Protein AF-A0AAD8EVG2-F1 (afdb_monomer)

pLDDT: mean 70.22, std 26.34, range [21.62, 98.88]

Secondary structure (DSSP, 8-state):
------------------SPPS-----TTSSGGG--------------------HHHHHHHHHHHHHHHHHHHHHHHTT-GGG-SS--PPPTT-EEEEEEEEEEEETTEEEEEEEEE-TT-SSSTT-EE-SEEEPPTT--SHHHHHHHHHHHHH---GGG-EEEEEPPPEEETTTEEEEEEEEE--TT------TTTEEEEEEEEGGGGT-TTTEEEEEEEETTEEEEEEEEEEEETTTEEEEEEHHHHHHHHHHHIIIII---HHHHHH-TTS-HHHHHHHTHHHHHHHH-GGGTSS--

Mean predicted aligned error: 14.05 Å

InterPro domains:
  IPR000086 NUDIX hydrolase domain [PF00293] (96-170)
  IPR000086 NUDIX hydrolase domain [PS51462] (94-230)
  IPR015797 NUDIX hydrolase-like domain superfamily [SSF55811] (79-250)
  IPR045121 Coenzyme A pyrophosphatase [PTHR12992] (74-262)
  IPR045121 Coenzyme A pyrophosphatase [cd03426] (95-249)

Foldseek 3Di:
DDDDDDDDDDDDDDDPDDDDDPPDPPPVPDPPVPPDDDDPDPPDDDPDDDPPDDPVVVVVVVVVVVVLVVLLLVLCVVQFQVPDVVRDDADPPAFEKEFEFEWEQDPNFIKTKWFQWDQPDPPDHRAIGGQIDTDDPPQPDSLSRHQVRQCVAWVAHSVQWAWRHWGDWFADPPGYIYIYTYTYGYNPDDTDGDNNTGPDMFMGTLCQLVDPVQWDWDWDDDPNDIAIKIWGWDQGPPPGIHIHIDPRSLVSNVSSCSSPVVDPPVCVVVDPPDDPVVCVPPPCSVDCVGPVPVPVPPDD

Organism: Biomphalaria pfeifferi (NCBI:txid112525)

Solvent-accessible surface area (backbone atoms only — not comparable to full-atom values): 18137 Å² total; per-residue (Å²): 136,89,86,88,82,88,88,81,89,80,84,82,77,83,81,90,79,87,73,85,74,92,75,70,84,79,73,84,76,69,69,79,82,71,73,79,73,81,79,85,74,82,87,72,84,78,89,74,74,88,78,82,76,55,73,70,59,53,53,55,50,51,52,51,52,51,48,52,52,51,51,49,42,58,63,41,50,84,51,28,45,83,78,41,85,78,58,89,73,83,57,90,90,43,47,55,28,9,25,30,49,37,36,28,67,54,94,96,39,52,27,36,52,33,31,29,26,11,77,83,37,95,70,69,48,64,36,47,32,53,36,43,42,67,60,53,94,85,42,88,42,60,63,47,24,10,36,53,32,24,29,62,39,29,55,45,56,60,92,60,45,49,76,61,30,35,40,79,64,48,55,44,86,92,48,34,40,36,35,42,28,36,25,42,39,61,68,82,67,75,78,46,58,29,71,77,55,17,68,44,74,50,77,43,53,35,64,51,57,72,35,73,90,29,47,46,78,48,77,47,74,55,99,87,40,80,41,80,40,51,36,32,55,42,81,44,95,85,80,40,79,42,65,30,36,54,74,45,33,50,54,49,30,53,51,30,38,43,68,75,68,63,53,62,65,62,56,68,74,69,44,90,82,66,60,72,74,63,37,56,78,80,55,29,72,73,46,54,71,51,59,59,68,76,81,79,71,78,84,124

Sequence (300 aa):
MRGDGDGSRCSFRVEDSLLPSPNLPLDDGGWEQAGFKPKTIDISERQSSPQTTRPGSQIIKAMAEAKIMAEITNKLSSFDIRNCSPYPETKYGFKRAAVLLPLMLKNDELYLLLTKRSKNMRNHPSTVSFPGGMREENDLSDVDTALREAQEEIGLKPNTVQIVAVLTRGITLPNTIVYPVVGIIPNDFVPIPNPVEVDYTIVVPLKTFLDPKCVRYSEFKFRGISIVNRSVFHQDEVHGVEIVWGFTANYCTFLAKIILENEDFLAIFNDSTYPLQNMASDLVEYFDFITSTSAVNSKL

Structure (mmCIF, N/CA/C/O backbone):
data_AF-A0AAD8EVG2-F1
#
_entry.id   AF-A0AAD8EVG2-F1
#
loop_
_atom_site.group_PDB
_atom_site.id
_atom_site.type_symbol
_atom_site.label_atom_id
_atom_site.label_alt_id
_atom_site.label_comp_id
_atom_site.label_asym_id
_atom_site.label_entity_id
_atom_site.label_seq_id
_atom_site.pdbx_PDB_ins_code
_atom_site.Cartn_x
_atom_site.Cartn_y
_atom_site.Cartn_z
_atom_site.occupancy
_atom_site.B_iso_or_equiv
_atom_site.auth_seq_id
_atom_site.auth_comp_id
_atom_site.auth_asym_id
_atom_site.auth_atom_id
_atom_site.pdbx_PDB_model_num
ATOM 1 N N . MET A 1 1 ? 54.717 -24.976 -46.209 1.00 39.88 1 MET A N 1
ATOM 2 C CA . MET A 1 1 ? 54.783 -25.112 -44.740 1.00 39.88 1 MET A CA 1
ATOM 3 C C . MET A 1 1 ? 53.368 -25.375 -44.253 1.00 39.88 1 MET A C 1
ATOM 5 O O . MET A 1 1 ? 52.479 -24.636 -44.647 1.00 39.88 1 MET A O 1
ATOM 9 N N . ARG A 1 2 ? 53.155 -26.491 -43.547 1.00 29.44 2 ARG A N 1
ATOM 10 C CA . ARG A 1 2 ? 51.870 -26.889 -42.944 1.00 29.44 2 ARG A CA 1
ATOM 11 C C . ARG A 1 2 ? 51.685 -26.195 -41.590 1.00 29.44 2 ARG A C 1
ATOM 13 O O . ARG A 1 2 ? 52.686 -25.927 -40.930 1.00 29.44 2 ARG A O 1
ATOM 20 N N . GLY A 1 3 ? 50.432 -26.005 -41.183 1.00 28.62 3 GLY A N 1
ATOM 21 C CA . GLY A 1 3 ? 50.028 -25.616 -39.830 1.00 28.62 3 GLY A CA 1
ATOM 22 C C . GLY A 1 3 ? 48.521 -25.360 -39.754 1.00 28.62 3 GLY A C 1
ATOM 23 O O . GLY A 1 3 ? 48.087 -24.251 -40.040 1.00 28.62 3 GLY A O 1
ATOM 24 N N . ASP A 1 4 ? 47.771 -26.414 -39.426 1.00 32.59 4 ASP A N 1
ATOM 25 C CA . ASP A 1 4 ? 46.314 -26.492 -39.231 1.00 32.59 4 ASP A CA 1
ATOM 26 C C . ASP A 1 4 ? 45.836 -25.956 -37.860 1.00 32.59 4 ASP A C 1
ATOM 28 O O . ASP A 1 4 ? 46.630 -25.847 -36.924 1.00 32.59 4 ASP A O 1
ATOM 32 N N . GLY A 1 5 ? 44.517 -25.728 -37.738 1.00 28.45 5 GLY A N 1
ATOM 33 C CA . GLY A 1 5 ? 43.748 -25.599 -36.481 1.00 28.45 5 GLY A CA 1
ATOM 34 C C . GLY A 1 5 ? 42.588 -24.594 -36.608 1.00 28.45 5 GLY A C 1
ATOM 35 O O . GLY A 1 5 ? 42.820 -23.396 -36.503 1.00 28.45 5 GLY A O 1
ATOM 36 N N . ASP A 1 6 ? 41.408 -24.991 -37.109 1.00 29.12 6 ASP A N 1
ATOM 37 C CA . ASP A 1 6 ? 40.219 -25.431 -36.329 1.00 29.12 6 ASP A CA 1
ATOM 38 C C . ASP A 1 6 ? 39.697 -24.322 -35.382 1.00 29.12 6 ASP A C 1
ATOM 40 O O . ASP A 1 6 ? 40.425 -23.854 -34.519 1.00 29.12 6 ASP A O 1
ATOM 44 N N . GLY A 1 7 ? 38.498 -23.741 -35.468 1.00 27.72 7 GLY A N 1
ATOM 45 C CA . GLY A 1 7 ? 37.226 -24.185 -36.021 1.00 27.72 7 GLY A CA 1
ATOM 46 C C . GLY A 1 7 ? 36.181 -24.151 -34.902 1.00 27.72 7 GLY A C 1
ATOM 47 O O . GLY A 1 7 ? 36.065 -25.110 -34.164 1.00 27.72 7 GLY A O 1
ATOM 48 N N . SER A 1 8 ? 35.425 -23.050 -34.759 1.00 28.31 8 SER A N 1
ATOM 49 C CA . SER A 1 8 ? 34.066 -23.047 -34.169 1.00 28.31 8 SER A CA 1
ATOM 50 C C . SER A 1 8 ? 33.506 -21.625 -34.032 1.00 28.31 8 SER A C 1
ATOM 52 O O . SER A 1 8 ? 33.892 -20.860 -33.148 1.00 28.31 8 SER A O 1
ATOM 54 N N . ARG A 1 9 ? 32.539 -21.286 -34.895 1.00 28.34 9 ARG A N 1
ATOM 55 C CA . ARG A 1 9 ? 31.533 -20.244 -34.638 1.00 28.34 9 ARG A CA 1
ATOM 56 C C . ARG A 1 9 ? 30.588 -20.769 -33.560 1.00 28.34 9 ARG A C 1
ATOM 58 O O . ARG A 1 9 ? 29.979 -21.811 -33.772 1.00 28.34 9 ARG A O 1
ATOM 65 N N . CYS A 1 10 ? 30.420 -20.033 -32.464 1.00 22.94 10 CYS A N 1
ATOM 66 C CA . CYS A 1 10 ? 29.382 -20.314 -31.478 1.00 22.94 10 CYS A CA 1
ATOM 67 C C . CYS A 1 10 ? 28.378 -19.155 -31.461 1.00 22.94 10 CYS A C 1
ATOM 69 O O . CYS A 1 10 ? 28.683 -18.045 -31.029 1.00 22.94 10 CYS A O 1
ATOM 71 N N . SER A 1 11 ? 27.192 -19.414 -32.006 1.00 25.05 11 SER A N 1
ATOM 72 C CA . SER A 1 11 ? 26.004 -18.572 -31.907 1.00 25.05 11 SER A CA 1
ATOM 73 C C . SER A 1 11 ? 25.423 -18.682 -30.496 1.00 25.05 11 SER A C 1
ATOM 75 O O . SER A 1 11 ? 24.939 -19.752 -30.128 1.00 25.05 11 SER A O 1
ATOM 77 N N . PHE A 1 12 ? 25.437 -17.601 -29.717 1.00 22.20 12 PHE A N 1
ATOM 78 C CA . PHE A 1 12 ? 24.729 -17.567 -28.438 1.00 22.20 12 PHE A CA 1
ATOM 79 C C . PHE A 1 12 ? 23.272 -17.155 -28.651 1.00 22.20 12 PHE A C 1
ATOM 81 O O . PHE A 1 12 ? 22.958 -16.021 -29.006 1.00 22.20 12 PHE A O 1
ATOM 88 N N . ARG A 1 13 ? 22.395 -18.136 -28.447 1.00 21.62 13 ARG A N 1
ATOM 89 C CA . ARG A 1 13 ? 20.956 -17.995 -28.239 1.00 21.62 13 ARG A CA 1
ATOM 90 C C . ARG A 1 13 ? 20.774 -17.426 -26.828 1.00 21.62 13 ARG A C 1
ATOM 92 O O . ARG A 1 13 ? 21.263 -18.027 -25.877 1.00 21.62 13 ARG A O 1
ATOM 99 N N . VAL A 1 14 ? 20.141 -16.263 -26.690 1.00 25.06 14 VAL A N 1
ATOM 100 C CA . VAL A 1 14 ? 19.745 -15.741 -25.374 1.00 25.06 14 VAL A CA 1
ATOM 101 C C . VAL A 1 14 ? 18.500 -16.519 -24.957 1.00 25.06 14 VAL A C 1
ATOM 103 O O . VAL A 1 14 ? 17.457 -16.401 -25.595 1.00 25.06 14 VAL A O 1
ATOM 106 N N . GLU A 1 15 ? 18.640 -17.386 -23.958 1.00 23.23 15 GLU A N 1
ATOM 107 C CA . GLU A 1 15 ? 17.505 -18.005 -23.277 1.00 23.23 15 GLU A CA 1
ATOM 108 C C . GLU A 1 15 ? 16.875 -16.969 -22.335 1.00 23.23 15 GLU A C 1
ATOM 110 O O . GLU A 1 15 ? 17.453 -16.583 -21.318 1.00 23.23 15 GLU A O 1
ATOM 115 N N . ASP A 1 16 ? 15.686 -16.496 -22.708 1.00 29.48 16 ASP A N 1
ATOM 116 C CA . ASP A 1 16 ? 14.764 -15.764 -21.841 1.00 29.48 16 ASP A CA 1
ATOM 117 C C . ASP A 1 16 ? 14.196 -16.717 -20.775 1.00 29.48 16 ASP A C 1
ATOM 119 O O . ASP A 1 16 ? 13.218 -17.408 -21.044 1.00 29.48 16 ASP A O 1
ATOM 123 N N . SER A 1 17 ? 14.780 -16.764 -19.571 1.00 30.08 17 SER A N 1
ATOM 124 C CA . SER A 1 17 ? 14.084 -17.188 -18.334 1.00 30.08 17 SER A CA 1
ATOM 125 C C . SER A 1 17 ? 15.003 -17.141 -17.104 1.00 30.08 17 SER A C 1
ATOM 127 O O . SER A 1 17 ? 15.615 -18.142 -16.741 1.00 30.08 17 SER A O 1
ATOM 129 N N . LEU A 1 18 ? 15.090 -15.996 -16.417 1.00 25.92 18 LEU A N 1
ATOM 130 C CA . LEU A 1 18 ? 15.690 -15.901 -15.070 1.00 25.92 18 LEU A CA 1
ATOM 131 C C . LEU A 1 18 ? 14.842 -15.027 -14.131 1.00 25.92 18 LEU A C 1
ATOM 133 O O . LEU A 1 18 ? 15.360 -14.213 -13.368 1.00 25.92 18 LEU A O 1
ATOM 137 N N . LEU A 1 19 ? 13.521 -15.201 -14.178 1.00 29.08 19 LEU A N 1
ATOM 138 C CA . LEU A 1 19 ? 12.678 -14.899 -13.023 1.00 29.08 19 LEU A CA 1
ATOM 139 C C . LEU A 1 19 ? 12.556 -16.192 -12.207 1.00 29.08 19 LEU A C 1
ATOM 141 O O . LEU A 1 19 ? 12.223 -17.224 -12.793 1.00 29.08 19 LEU A O 1
ATOM 145 N N . PRO A 1 20 ? 12.839 -16.192 -10.894 1.00 29.23 20 PRO A N 1
ATOM 146 C CA . PRO A 1 20 ? 12.594 -17.372 -10.083 1.00 29.23 20 PRO A CA 1
ATOM 147 C C . PRO A 1 20 ? 11.087 -17.654 -10.055 1.00 29.23 20 PRO A C 1
ATOM 149 O O . PRO A 1 20 ? 10.295 -16.834 -9.590 1.00 29.23 20 PRO A O 1
ATOM 152 N N . SER A 1 21 ? 10.696 -18.819 -10.573 1.00 31.39 21 SER A N 1
ATOM 153 C CA . SER A 1 21 ? 9.360 -19.382 -10.377 1.00 31.39 21 SER A CA 1
ATOM 154 C C . SER A 1 21 ? 9.117 -19.619 -8.880 1.00 31.39 21 SER A C 1
ATOM 156 O O . SER A 1 21 ? 10.009 -20.139 -8.204 1.00 31.39 21 SER A O 1
ATOM 158 N N . PRO A 1 22 ? 7.924 -19.309 -8.345 1.00 36.34 22 PRO A N 1
ATOM 159 C CA . PRO A 1 22 ? 7.596 -19.505 -6.939 1.00 36.34 22 PRO A CA 1
ATOM 160 C C . PRO A 1 22 ? 7.191 -20.965 -6.698 1.00 36.34 22 PRO A C 1
ATOM 162 O O . PRO A 1 22 ? 6.065 -21.252 -6.324 1.00 36.34 22 PRO A O 1
ATOM 165 N N . ASN A 1 23 ? 8.106 -21.900 -6.938 1.00 30.86 23 ASN A N 1
ATOM 166 C CA . ASN A 1 23 ? 7.965 -23.279 -6.477 1.00 30.86 23 ASN A CA 1
ATOM 167 C C . ASN A 1 23 ? 9.017 -23.522 -5.395 1.00 30.86 23 ASN A C 1
ATOM 169 O O . ASN A 1 23 ? 9.981 -24.258 -5.594 1.00 30.86 23 ASN A O 1
ATOM 173 N N . LEU A 1 24 ? 8.842 -22.862 -4.250 1.00 35.16 24 LEU A N 1
ATOM 174 C CA . LEU A 1 24 ? 9.367 -23.401 -3.001 1.00 35.16 24 LEU A CA 1
ATOM 175 C C . LEU A 1 24 ? 8.413 -24.529 -2.577 1.00 35.16 24 LEU A C 1
ATOM 177 O O . LEU A 1 24 ? 7.199 -24.326 -2.660 1.00 35.16 24 LEU A O 1
ATOM 181 N N . PRO A 1 25 ? 8.915 -25.709 -2.172 1.00 25.64 25 PRO A N 1
ATOM 182 C CA . PRO A 1 25 ? 8.052 -26.775 -1.690 1.00 25.64 25 PRO A CA 1
ATOM 183 C C . PRO A 1 25 ? 7.242 -26.244 -0.507 1.00 25.64 25 PRO A C 1
ATOM 185 O O . PRO A 1 25 ? 7.812 -25.778 0.481 1.00 25.64 25 PRO A O 1
ATOM 188 N N . LEU A 1 26 ? 5.917 -26.286 -0.630 1.00 34.88 26 LEU A N 1
ATOM 189 C CA . LEU A 1 26 ? 5.031 -26.213 0.519 1.00 34.88 26 LEU A CA 1
ATOM 190 C C . LEU A 1 26 ? 5.313 -27.482 1.324 1.00 34.88 26 LEU A C 1
ATOM 192 O O . LEU A 1 26 ? 4.867 -28.556 0.935 1.00 34.88 26 LEU A O 1
ATOM 196 N N . ASP A 1 27 ? 6.123 -27.371 2.374 1.00 33.62 27 ASP A N 1
ATOM 197 C CA . ASP A 1 27 ? 6.171 -28.392 3.416 1.00 33.62 27 ASP A CA 1
ATOM 198 C C . ASP A 1 27 ? 4.798 -28.376 4.101 1.00 33.62 27 ASP A C 1
ATOM 200 O O . ASP A 1 27 ? 4.458 -27.492 4.893 1.00 33.62 27 ASP A O 1
ATOM 204 N N . ASP A 1 28 ? 3.958 -29.307 3.671 1.00 34.28 28 ASP A N 1
ATOM 205 C CA . ASP A 1 28 ? 2.580 -29.527 4.081 1.00 34.28 28 ASP A CA 1
ATOM 206 C C . ASP A 1 28 ? 2.471 -30.141 5.490 1.00 34.28 28 ASP A C 1
ATOM 208 O O . ASP A 1 28 ? 1.367 -30.285 6.015 1.00 34.28 28 ASP A O 1
ATOM 212 N N . GLY A 1 29 ? 3.596 -30.422 6.161 1.00 29.09 29 GLY A N 1
ATOM 213 C CA . GLY A 1 29 ? 3.629 -31.085 7.468 1.00 29.09 29 GLY A CA 1
ATOM 214 C C . GLY A 1 29 ? 3.676 -30.181 8.709 1.00 29.09 29 GLY A C 1
ATOM 215 O O . GLY A 1 29 ? 3.575 -30.683 9.828 1.00 29.09 29 GLY A O 1
ATOM 216 N N . GLY A 1 30 ? 3.834 -28.860 8.570 1.00 28.38 30 GLY A N 1
ATOM 217 C CA . GLY A 1 30 ? 4.144 -27.978 9.713 1.00 28.38 30 GLY A CA 1
ATOM 218 C C . GLY A 1 30 ? 2.962 -27.512 10.580 1.00 28.38 30 GLY A C 1
ATOM 219 O O . GLY A 1 30 ? 3.173 -26.988 11.675 1.00 28.38 30 GLY A O 1
ATOM 220 N N . TRP A 1 31 ? 1.717 -27.660 10.118 1.00 35.28 31 TRP A N 1
ATOM 221 C CA . TRP A 1 31 ? 0.567 -26.945 10.702 1.00 35.28 31 TRP A CA 1
ATOM 222 C C . TRP A 1 31 ? -0.133 -27.677 11.858 1.00 35.28 31 TRP A C 1
ATOM 224 O O . TRP A 1 31 ? -0.727 -27.027 12.720 1.00 35.28 31 TRP A O 1
ATOM 234 N N . GLU A 1 32 ? -0.035 -29.008 11.945 1.00 30.80 32 GLU A N 1
ATOM 235 C CA . GLU A 1 32 ? -0.725 -29.784 12.993 1.00 30.80 32 GLU A CA 1
ATOM 236 C C . GLU A 1 32 ? -0.084 -29.643 14.385 1.00 30.80 32 GLU A C 1
ATOM 238 O O . GLU A 1 32 ? -0.748 -29.840 15.404 1.00 30.80 32 GLU A O 1
ATOM 243 N N . GLN A 1 33 ? 1.184 -29.231 14.465 1.00 30.58 33 GLN A N 1
ATOM 244 C CA . GLN A 1 33 ? 1.912 -29.144 15.738 1.00 30.58 33 GLN A CA 1
ATOM 245 C C . GLN A 1 33 ? 1.657 -27.837 16.516 1.00 30.58 33 GLN A C 1
ATOM 247 O O . GLN A 1 33 ? 2.078 -27.718 17.665 1.00 30.58 33 GLN A O 1
ATOM 252 N N . ALA A 1 34 ? 0.915 -26.877 15.948 1.00 35.28 34 ALA A N 1
ATOM 253 C CA . ALA A 1 34 ? 0.628 -25.581 16.578 1.00 35.28 34 ALA A CA 1
ATOM 254 C C . ALA A 1 34 ? -0.658 -25.543 17.438 1.00 35.28 34 ALA A C 1
ATOM 256 O O . ALA A 1 34 ? -1.039 -24.481 17.929 1.00 35.28 34 ALA A O 1
ATOM 257 N N . GLY A 1 35 ? -1.344 -26.676 17.648 1.00 26.58 35 GLY A N 1
ATOM 258 C CA . GLY A 1 35 ? -2.434 -26.780 18.632 1.00 26.58 35 GLY A CA 1
ATOM 259 C C . GLY A 1 35 ? -3.685 -25.935 18.342 1.00 26.58 35 GLY A C 1
ATOM 260 O O . GLY A 1 35 ? -4.476 -25.676 19.251 1.00 26.58 35 GLY A O 1
ATOM 261 N N . PHE A 1 36 ? -3.900 -25.514 17.094 1.00 31.58 36 PHE A N 1
ATOM 262 C CA . PHE A 1 36 ? -5.087 -24.757 16.702 1.00 31.58 36 PHE A CA 1
ATOM 263 C C . PHE A 1 36 ? -6.279 -25.711 16.528 1.00 31.58 36 PHE A C 1
ATOM 265 O O . PHE A 1 36 ? -6.480 -26.295 15.467 1.00 31.58 36 PHE A O 1
ATOM 272 N N . LYS A 1 37 ? -7.074 -25.920 17.586 1.00 26.88 37 LYS A N 1
ATOM 273 C CA . LYS A 1 37 ? -8.362 -26.619 17.454 1.00 26.88 37 LYS A CA 1
ATOM 274 C C . LYS A 1 37 ? -9.413 -25.642 16.913 1.00 26.88 37 LYS A C 1
ATOM 276 O O . LYS A 1 37 ? -9.684 -24.646 17.589 1.00 26.88 37 LYS A O 1
ATOM 281 N N . PRO A 1 38 ? -10.036 -25.906 15.751 1.00 29.23 38 PRO A N 1
ATOM 282 C CA . PRO A 1 38 ? -11.141 -25.089 15.273 1.00 29.23 38 PRO A CA 1
ATOM 283 C C . PRO A 1 38 ? -12.298 -25.168 16.275 1.00 29.23 38 PRO A C 1
ATOM 285 O O . PRO A 1 38 ? -12.742 -26.255 16.650 1.00 29.23 38 PRO A O 1
ATOM 288 N N . LYS A 1 39 ? -12.791 -24.014 16.735 1.00 28.11 39 LYS A N 1
ATOM 289 C CA . LYS A 1 39 ? -14.112 -23.956 17.364 1.00 28.11 39 LYS A CA 1
ATOM 290 C C . LYS A 1 39 ? -15.138 -24.085 16.248 1.00 28.11 39 LYS A C 1
ATOM 292 O O . LYS A 1 39 ? -15.268 -23.179 15.432 1.00 28.11 39 LYS A O 1
ATOM 297 N N . THR A 1 40 ? -15.871 -25.191 16.233 1.00 27.25 40 THR A N 1
ATOM 298 C CA . THR A 1 40 ? -17.112 -25.306 15.468 1.00 27.25 40 THR A CA 1
ATOM 299 C C . THR A 1 40 ? -18.082 -24.268 16.025 1.00 27.25 40 THR A C 1
ATOM 301 O O . THR A 1 40 ? -18.570 -24.409 17.146 1.00 27.25 40 THR A O 1
ATOM 304 N N . ILE A 1 41 ? -18.286 -23.175 15.293 1.00 31.06 41 ILE A N 1
ATOM 305 C CA . ILE A 1 41 ? -19.341 -22.211 15.594 1.00 31.06 41 ILE A CA 1
ATOM 306 C C . ILE A 1 41 ? -20.585 -22.732 14.885 1.00 31.06 41 ILE A C 1
ATOM 308 O O . ILE A 1 41 ? -20.613 -22.827 13.661 1.00 31.06 41 ILE A O 1
ATOM 312 N N . ASP A 1 42 ? -21.574 -23.129 15.676 1.00 26.38 42 ASP A N 1
ATOM 313 C CA . ASP A 1 42 ? -22.890 -23.536 15.203 1.00 26.38 42 ASP A CA 1
ATOM 314 C C . ASP A 1 42 ? -23.614 -22.303 14.639 1.00 26.38 42 ASP A C 1
ATOM 316 O O . ASP A 1 42 ? -23.967 -21.379 15.378 1.00 26.38 42 ASP A O 1
ATOM 320 N N . ILE A 1 43 ? -23.758 -22.243 13.313 1.00 32.66 43 ILE A N 1
ATOM 321 C CA . ILE A 1 43 ? -24.444 -21.153 12.610 1.00 32.66 43 ILE A CA 1
ATOM 322 C C . ILE A 1 43 ? -25.921 -21.537 12.470 1.00 32.66 43 ILE A C 1
ATOM 324 O O . ILE A 1 43 ? -26.424 -21.759 11.372 1.00 32.66 43 ILE A O 1
ATOM 328 N N . SER A 1 44 ? -26.634 -21.616 13.593 1.00 29.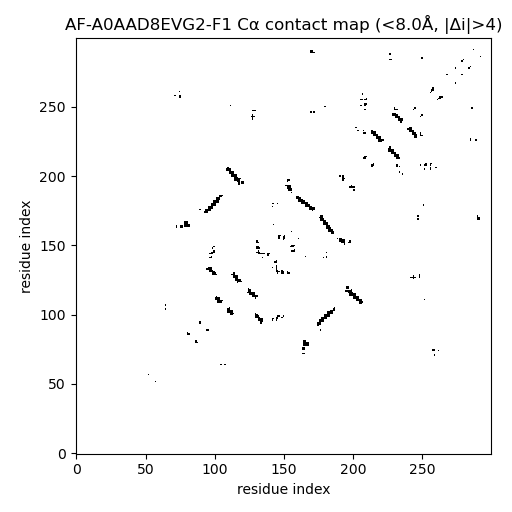94 44 SER A N 1
ATOM 329 C CA . SER A 1 44 ? -28.094 -21.541 13.588 1.00 29.94 44 SER A CA 1
ATOM 330 C C . SER A 1 44 ? -28.506 -20.084 13.824 1.00 29.94 44 SER A C 1
ATOM 332 O O . SER A 1 44 ? -28.344 -19.548 14.921 1.00 29.94 44 SER A O 1
ATOM 334 N N . GLU A 1 45 ? -28.964 -19.452 12.745 1.00 41.34 45 GLU A N 1
ATOM 335 C CA . GLU A 1 45 ? -29.648 -18.159 12.623 1.00 41.34 45 GLU A CA 1
ATOM 336 C C . GLU A 1 45 ? -29.891 -17.353 13.917 1.00 41.34 45 GLU A C 1
ATOM 338 O O . GLU A 1 45 ? -30.791 -17.627 14.711 1.00 41.34 45 GLU A O 1
ATOM 343 N N . ARG A 1 46 ? -29.187 -16.222 14.041 1.00 30.81 46 ARG A N 1
ATOM 344 C CA . ARG A 1 46 ? -29.745 -15.019 14.673 1.00 30.81 46 ARG A CA 1
ATOM 345 C C . ARG A 1 46 ? -29.846 -13.927 13.625 1.00 30.81 46 ARG A C 1
ATOM 347 O O . ARG A 1 46 ? -28.886 -13.208 13.370 1.00 30.81 46 ARG A O 1
ATOM 354 N N . GLN A 1 47 ? -31.033 -13.782 13.045 1.00 33.34 47 GLN A N 1
ATOM 355 C CA . GLN A 1 47 ? -31.422 -12.539 12.391 1.00 33.34 47 GLN A CA 1
ATOM 356 C C . GLN A 1 47 ? -31.437 -11.430 13.453 1.00 33.34 47 GLN A C 1
ATOM 358 O O . GLN A 1 47 ? -32.356 -11.342 14.266 1.00 33.34 47 GLN A O 1
ATOM 363 N N . SER A 1 48 ? -30.392 -10.605 13.495 1.00 34.50 48 SER A N 1
ATOM 364 C CA . SER A 1 48 ? -30.410 -9.353 14.248 1.00 34.50 48 SER A CA 1
ATOM 365 C C . SER A 1 48 ? -31.000 -8.257 13.367 1.00 34.50 48 SER A C 1
ATOM 367 O O . SER A 1 48 ? -30.428 -7.906 12.335 1.00 34.50 48 SER A O 1
ATOM 369 N N . SER A 1 49 ? -32.145 -7.724 13.783 1.00 29.00 49 SER A N 1
ATOM 370 C CA . SER A 1 49 ? -32.823 -6.575 13.180 1.00 29.00 49 SER A CA 1
ATOM 371 C C . SER A 1 49 ? -31.892 -5.352 13.061 1.00 29.00 49 SER A C 1
ATOM 373 O O . SER A 1 49 ? -30.987 -5.204 13.890 1.00 29.00 49 SER A O 1
ATOM 375 N N . PRO A 1 50 ? -32.117 -4.428 12.104 1.00 36.69 50 PRO A N 1
ATOM 376 C CA . PRO A 1 50 ? -31.273 -3.249 11.948 1.00 36.69 50 PRO A CA 1
ATOM 377 C C . PRO A 1 50 ? -31.400 -2.348 13.183 1.00 36.69 50 PRO A C 1
ATOM 379 O O . PRO A 1 50 ? -32.457 -1.772 13.443 1.00 36.69 50 PRO A O 1
ATOM 382 N N . GLN A 1 51 ? -30.323 -2.221 13.960 1.00 39.84 51 GLN A N 1
ATOM 383 C CA . GLN A 1 51 ? -30.252 -1.236 15.035 1.00 39.84 51 GLN A CA 1
ATOM 384 C C . GLN A 1 51 ? -30.087 0.157 14.422 1.00 39.84 51 GLN A C 1
ATOM 386 O O . GLN A 1 51 ? -29.005 0.542 13.983 1.00 39.84 51 GLN A O 1
ATOM 391 N N . THR A 1 52 ? -31.166 0.936 14.412 1.00 38.81 52 THR A N 1
ATOM 392 C CA . THR A 1 52 ? -31.122 2.374 14.134 1.00 38.81 52 THR A CA 1
ATOM 393 C C . THR A 1 52 ? -30.316 3.070 15.233 1.00 38.81 52 THR A C 1
ATOM 395 O O . THR A 1 52 ? -30.799 3.247 16.356 1.00 38.81 52 THR A O 1
ATOM 398 N N . THR A 1 53 ? -29.069 3.434 14.938 1.00 46.72 53 THR A N 1
ATOM 399 C CA . THR A 1 53 ? -28.215 4.206 15.848 1.00 46.72 53 THR A CA 1
ATOM 400 C C . THR A 1 53 ? -28.730 5.644 15.960 1.00 46.72 53 THR A C 1
ATOM 402 O O . THR A 1 53 ? -29.198 6.232 14.987 1.00 46.72 53 THR A O 1
ATOM 405 N N . ARG A 1 54 ? -28.706 6.217 17.172 1.00 51.19 54 ARG A N 1
ATOM 406 C CA . ARG A 1 54 ? -29.227 7.572 17.421 1.00 51.19 54 ARG A CA 1
ATOM 407 C C . ARG A 1 54 ? -28.328 8.616 16.726 1.00 51.19 54 ARG A C 1
ATOM 409 O O . ARG A 1 54 ? -27.109 8.452 16.747 1.00 51.19 54 ARG A O 1
ATOM 416 N N . PRO A 1 55 ? -28.867 9.733 16.205 1.00 54.94 55 PRO A N 1
ATOM 417 C CA . PRO A 1 55 ? -28.070 10.753 15.507 1.00 54.94 55 PRO A CA 1
ATOM 418 C C . PRO A 1 55 ? -26.866 11.269 16.317 1.00 54.94 55 PRO A C 1
ATOM 420 O O . PRO A 1 55 ? -25.775 11.442 15.785 1.00 54.94 55 PRO A O 1
ATOM 423 N N . GLY A 1 56 ? -27.023 11.422 17.639 1.00 55.84 56 GLY A N 1
ATOM 424 C CA . GLY A 1 56 ? -25.936 11.844 18.531 1.00 55.84 56 GLY A CA 1
ATOM 425 C C . GLY A 1 56 ? -24.785 10.836 18.660 1.00 55.84 56 GLY A C 1
ATOM 426 O O . GLY A 1 56 ? -23.640 11.251 18.809 1.00 55.84 56 GLY A O 1
ATOM 427 N N . SER A 1 57 ? -25.042 9.524 18.550 1.00 63.44 57 SER A N 1
ATOM 428 C CA . SER A 1 57 ? -23.968 8.516 18.577 1.00 63.44 57 SER A CA 1
ATOM 429 C C . SER A 1 57 ? -23.180 8.468 17.267 1.00 63.44 57 SER A C 1
ATOM 431 O O . SER A 1 57 ? -21.997 8.146 17.284 1.00 63.44 57 SER A O 1
ATOM 433 N N . GLN A 1 58 ? -23.812 8.822 16.141 1.00 69.31 58 GLN A N 1
ATOM 434 C CA . GLN A 1 58 ? -23.137 8.892 14.841 1.00 69.31 58 GLN A CA 1
ATOM 435 C C . GLN A 1 58 ? -22.155 10.067 14.779 1.00 69.31 58 GLN A C 1
ATOM 437 O O . GLN A 1 58 ? -21.033 9.895 14.315 1.00 69.31 58 GLN A O 1
ATOM 442 N N . ILE A 1 59 ? -22.535 11.229 15.323 1.00 74.69 59 ILE A N 1
ATOM 443 C CA . ILE A 1 59 ? -21.658 12.409 15.386 1.00 74.69 59 ILE A CA 1
ATOM 444 C C . ILE A 1 59 ? -20.418 12.126 16.244 1.00 74.69 59 ILE A C 1
ATOM 446 O O . ILE A 1 59 ? -19.305 12.419 15.820 1.00 74.69 59 ILE A O 1
ATOM 450 N N . ILE A 1 60 ? -20.586 11.512 17.422 1.00 74.75 60 ILE A N 1
ATOM 451 C CA . ILE A 1 60 ? -19.458 11.172 18.308 1.00 74.75 60 ILE A CA 1
ATOM 452 C C . ILE A 1 60 ? -18.487 10.206 17.616 1.00 74.75 60 ILE A C 1
ATOM 454 O O . ILE A 1 60 ? -17.277 10.417 17.677 1.00 74.75 60 ILE A O 1
ATOM 458 N N . LYS A 1 61 ? -19.009 9.185 16.922 1.00 72.56 61 LYS A N 1
ATOM 459 C CA . LYS A 1 61 ? -18.188 8.242 16.152 1.00 72.56 61 LYS A CA 1
ATOM 460 C C . LYS A 1 61 ? -17.416 8.950 15.035 1.00 72.56 61 LYS A C 1
ATOM 462 O O . LYS A 1 61 ? -16.205 8.799 14.952 1.00 72.56 61 LYS A O 1
ATOM 467 N N . ALA A 1 62 ? -18.090 9.786 14.245 1.00 77.38 62 ALA A N 1
ATOM 468 C CA . ALA A 1 62 ? -17.456 10.539 13.165 1.00 77.38 62 ALA A CA 1
ATOM 469 C C . ALA A 1 62 ? -16.360 11.493 13.677 1.00 77.38 62 ALA A C 1
ATOM 471 O O . ALA A 1 62 ? -15.314 11.635 13.050 1.00 77.38 62 ALA A O 1
ATOM 472 N N . MET A 1 63 ? -16.560 12.123 14.840 1.00 76.94 63 MET A N 1
ATOM 473 C CA . MET A 1 63 ? -15.537 12.965 15.471 1.00 76.94 63 MET A CA 1
ATOM 474 C C . MET A 1 63 ? -14.326 12.155 15.953 1.00 76.94 63 MET A C 1
ATOM 476 O O . MET A 1 63 ? -13.196 12.628 15.836 1.00 76.94 63 MET A O 1
ATOM 480 N N . ALA A 1 64 ? -14.543 10.952 16.491 1.00 76.00 64 ALA A N 1
ATOM 481 C CA . ALA A 1 64 ? -13.462 10.057 16.896 1.00 76.00 64 ALA A CA 1
ATOM 482 C C . ALA A 1 64 ? -12.647 9.582 15.683 1.00 76.00 64 ALA A C 1
ATOM 484 O O . ALA A 1 64 ? -11.422 9.697 15.694 1.00 76.00 64 ALA A O 1
ATOM 485 N N . GLU A 1 65 ? -13.324 9.159 14.613 1.00 80.38 65 GLU A N 1
ATOM 486 C CA . GLU A 1 65 ? -12.689 8.791 13.345 1.00 80.38 65 GLU A CA 1
ATOM 487 C C . GLU A 1 65 ? -11.886 9.971 12.780 1.00 80.38 65 GLU A C 1
ATOM 489 O O . GLU A 1 65 ? -10.697 9.830 12.505 1.00 80.38 65 GLU A O 1
ATOM 494 N N . ALA A 1 66 ? -12.471 11.171 12.716 1.00 81.44 66 ALA A N 1
ATOM 495 C CA . ALA A 1 66 ? -11.771 12.370 12.253 1.00 81.44 66 ALA A CA 1
ATOM 496 C C . ALA A 1 66 ? -10.521 12.693 13.090 1.00 81.44 66 ALA A C 1
ATOM 498 O O . ALA A 1 66 ? -9.499 13.104 12.539 1.00 81.44 66 ALA A O 1
ATOM 499 N N . LYS A 1 67 ? -10.570 12.477 14.412 1.00 82.88 67 LYS A N 1
ATOM 500 C CA . LYS A 1 67 ? -9.413 12.662 15.297 1.00 82.88 67 LYS A CA 1
ATOM 501 C C . LYS A 1 67 ? -8.299 11.658 14.990 1.00 82.88 67 LYS A C 1
ATOM 503 O O . LYS A 1 67 ? -7.145 12.069 14.890 1.00 82.88 67 LYS A O 1
ATOM 508 N N . ILE A 1 68 ? -8.639 10.381 14.812 1.00 85.00 68 ILE A N 1
ATOM 509 C CA . ILE A 1 68 ? -7.684 9.332 14.421 1.00 85.00 68 ILE A CA 1
ATOM 510 C C . ILE A 1 68 ? -7.038 9.691 13.077 1.00 85.00 68 ILE A C 1
ATOM 512 O O . ILE A 1 68 ? -5.817 9.660 12.945 1.00 85.00 68 ILE A O 1
ATOM 516 N N . MET A 1 69 ? -7.836 10.114 12.095 1.00 85.25 69 MET A N 1
ATOM 517 C CA . MET A 1 69 ? -7.321 10.475 10.772 1.00 85.25 69 MET A CA 1
ATOM 518 C C . MET A 1 69 ? -6.429 11.717 10.798 1.00 85.25 69 MET A C 1
ATOM 520 O O . MET A 1 69 ? -5.415 11.756 10.099 1.00 85.25 69 MET A O 1
ATOM 524 N N . ALA A 1 70 ? -6.754 12.713 11.626 1.00 86.06 70 ALA A N 1
ATOM 525 C CA . ALA A 1 70 ? -5.894 13.873 11.838 1.00 86.06 70 ALA A CA 1
ATOM 526 C C . ALA A 1 70 ? -4.553 13.474 12.472 1.00 86.06 70 ALA A C 1
ATOM 528 O O . ALA A 1 70 ? -3.504 13.951 12.047 1.00 86.06 70 ALA A O 1
ATOM 529 N N . GLU A 1 71 ? -4.566 12.563 13.447 1.00 87.56 71 GLU A N 1
ATOM 530 C CA . GLU A 1 71 ? -3.348 12.041 14.065 1.00 87.56 71 GLU A CA 1
ATOM 531 C C . GLU A 1 71 ? -2.472 11.286 13.054 1.00 87.56 71 GLU A C 1
ATOM 533 O O . GLU A 1 71 ? -1.275 11.554 12.962 1.00 87.56 71 GLU A O 1
ATOM 538 N N . ILE A 1 72 ? -3.066 10.405 12.245 1.00 87.75 72 ILE A N 1
ATOM 539 C CA . ILE A 1 72 ? -2.364 9.682 11.172 1.00 87.75 72 ILE A CA 1
ATOM 540 C C . ILE A 1 72 ? -1.756 10.662 10.167 1.00 87.75 72 ILE A C 1
ATOM 542 O O . ILE A 1 72 ? -0.587 10.534 9.806 1.00 87.75 72 ILE A O 1
ATOM 546 N N . THR A 1 73 ? -2.533 11.661 9.744 1.00 88.38 73 THR A N 1
ATOM 547 C CA . THR A 1 73 ? -2.076 12.691 8.802 1.00 88.38 73 THR A CA 1
ATOM 548 C C . THR A 1 73 ? -0.881 13.454 9.367 1.00 88.38 73 THR A C 1
ATOM 550 O O . THR A 1 73 ? 0.119 13.632 8.674 1.00 88.38 73 THR A O 1
ATOM 553 N N . ASN A 1 74 ? -0.938 13.837 10.644 1.00 87.88 74 ASN A N 1
ATOM 554 C CA . ASN A 1 74 ? 0.165 14.516 11.317 1.00 87.88 74 ASN A CA 1
ATOM 555 C C . ASN A 1 74 ? 1.418 13.634 11.387 1.00 87.88 74 ASN A C 1
ATOM 557 O O . ASN A 1 74 ? 2.498 14.105 11.038 1.00 87.88 74 ASN A O 1
ATOM 561 N N . LYS A 1 75 ? 1.285 12.356 11.767 1.00 86.25 75 LYS A N 1
ATOM 562 C CA . LYS A 1 75 ? 2.415 11.410 11.817 1.00 86.25 75 LYS A CA 1
ATOM 563 C C . LYS A 1 75 ? 3.075 11.225 10.457 1.00 86.25 75 LYS A C 1
ATOM 565 O O . LYS A 1 75 ? 4.293 11.189 10.378 1.00 86.25 75 LYS A O 1
ATOM 570 N N . LEU A 1 76 ? 2.283 11.123 9.391 1.00 87.31 76 LEU A N 1
ATOM 571 C CA . LEU A 1 76 ? 2.802 10.896 8.041 1.00 87.31 76 LEU A CA 1
ATOM 572 C C . LEU A 1 76 ? 3.356 12.162 7.378 1.00 87.31 76 LEU A C 1
ATOM 574 O O . LEU A 1 76 ? 4.139 12.052 6.439 1.00 87.31 76 LEU A O 1
ATOM 578 N N . SER A 1 77 ? 2.999 13.352 7.870 1.00 84.75 77 SER A N 1
ATOM 579 C CA . SER A 1 77 ? 3.449 14.624 7.289 1.00 84.75 77 SER A CA 1
ATOM 580 C C . SER A 1 77 ? 4.973 14.801 7.288 1.00 84.75 77 SER A C 1
ATOM 582 O O . SER A 1 77 ? 5.518 15.365 6.341 1.00 84.75 77 SER A O 1
ATOM 584 N N . SER A 1 78 ? 5.677 14.272 8.296 1.00 81.38 78 SER A N 1
ATOM 585 C CA . SER A 1 78 ? 7.146 14.308 8.371 1.00 81.38 78 SER A CA 1
ATOM 586 C C . SER A 1 78 ? 7.832 13.370 7.374 1.00 81.38 78 SER A C 1
ATOM 588 O O . SER A 1 78 ? 9.017 13.539 7.100 1.00 81.38 78 SER A O 1
ATOM 590 N N . PHE A 1 79 ? 7.097 12.410 6.808 1.00 82.62 79 PHE A N 1
ATOM 591 C CA . PHE A 1 79 ? 7.584 11.446 5.818 1.00 82.62 79 PHE A CA 1
ATOM 592 C C . PHE A 1 79 ? 7.170 11.807 4.384 1.00 82.62 79 PHE A C 1
ATOM 594 O O . PHE A 1 79 ? 7.469 11.054 3.455 1.00 82.62 79 PHE A O 1
ATOM 601 N N . ASP A 1 80 ? 6.473 12.932 4.194 1.00 85.00 80 ASP A N 1
ATOM 602 C CA . ASP A 1 80 ? 5.954 13.352 2.896 1.00 85.00 80 ASP A CA 1
ATOM 603 C C . ASP A 1 80 ? 7.026 14.035 2.036 1.00 85.00 80 ASP A C 1
ATOM 605 O O . ASP A 1 80 ? 7.377 15.204 2.234 1.00 85.00 80 ASP A O 1
ATOM 609 N N . ILE A 1 81 ? 7.510 13.319 1.021 1.00 85.69 81 ILE A N 1
ATOM 610 C CA . ILE A 1 81 ? 8.571 13.799 0.131 1.00 85.69 81 ILE A CA 1
ATOM 611 C C . ILE A 1 81 ? 8.103 14.868 -0.861 1.00 85.69 81 ILE A C 1
ATOM 613 O O . ILE A 1 81 ? 8.938 15.464 -1.541 1.00 85.69 81 ILE A O 1
ATOM 617 N N . ARG A 1 82 ? 6.795 15.157 -0.958 1.00 86.38 82 ARG A N 1
ATOM 618 C CA . ARG A 1 82 ? 6.278 16.246 -1.815 1.00 86.38 82 ARG A CA 1
ATOM 619 C C . ARG A 1 82 ? 6.856 17.611 -1.446 1.00 86.38 82 ARG A C 1
ATOM 621 O O . ARG A 1 82 ? 6.957 18.477 -2.308 1.00 86.38 82 ARG A O 1
ATOM 628 N N . ASN A 1 83 ? 7.261 17.779 -0.188 1.00 79.38 83 ASN A N 1
ATOM 629 C CA . ASN A 1 83 ? 7.863 19.010 0.317 1.00 79.38 83 ASN A CA 1
ATOM 630 C C . ASN A 1 83 ? 9.397 19.031 0.184 1.00 79.38 83 ASN A C 1
ATOM 632 O O . ASN A 1 83 ? 10.027 20.034 0.521 1.00 79.38 83 ASN A O 1
ATOM 636 N N . CYS A 1 84 ? 10.021 17.947 -0.290 1.00 75.88 84 CYS A N 1
ATOM 637 C CA . CYS A 1 84 ? 11.464 17.899 -0.498 1.00 75.88 84 CYS A CA 1
ATOM 638 C C . CYS A 1 84 ? 11.875 18.744 -1.709 1.00 75.88 84 CYS A C 1
ATOM 640 O O . CYS A 1 84 ? 11.279 18.659 -2.782 1.00 75.88 84 CYS A O 1
ATOM 642 N N . SER A 1 85 ? 12.953 19.512 -1.545 1.00 72.44 85 SER A N 1
ATOM 643 C CA . SER A 1 85 ? 13.584 20.274 -2.621 1.00 72.44 85 SER A CA 1
ATOM 644 C C . SER A 1 85 ? 15.090 19.972 -2.655 1.00 72.44 85 SER A C 1
ATOM 646 O O . SER A 1 85 ? 15.775 20.263 -1.672 1.00 72.44 85 SER A O 1
ATOM 648 N N . PRO A 1 86 ? 15.620 19.378 -3.743 1.00 75.69 86 PRO A N 1
ATOM 649 C CA . PRO A 1 86 ? 14.886 18.943 -4.935 1.00 75.69 86 PRO A CA 1
ATOM 650 C C . PRO A 1 86 ? 13.979 17.730 -4.659 1.00 75.69 86 PRO A C 1
ATOM 652 O O . PRO A 1 86 ? 14.289 16.895 -3.806 1.00 75.69 86 PRO A O 1
ATOM 655 N N . TYR A 1 87 ? 12.875 17.613 -5.409 1.00 74.19 87 TYR A N 1
ATOM 656 C CA . TYR A 1 87 ? 12.044 16.407 -5.373 1.00 74.19 87 TYR A CA 1
ATOM 657 C C . TYR A 1 87 ? 12.874 15.215 -5.875 1.00 74.19 87 TYR A C 1
ATOM 659 O O . TYR A 1 87 ? 13.585 15.357 -6.875 1.00 74.19 87 TYR A O 1
ATOM 667 N N . PRO A 1 88 ? 12.815 14.035 -5.235 1.00 72.12 88 PRO A N 1
ATOM 668 C CA . PRO A 1 88 ? 13.641 12.908 -5.642 1.00 72.12 88 PRO A CA 1
ATOM 669 C C . PRO A 1 88 ? 13.355 12.495 -7.099 1.00 72.12 88 PRO A C 1
ATOM 671 O O . PRO A 1 88 ? 12.293 11.963 -7.405 1.00 72.12 88 PRO A O 1
ATOM 674 N N . GLU A 1 89 ? 14.323 12.671 -8.004 1.00 68.19 89 GLU A N 1
ATOM 675 C CA . GLU A 1 89 ? 14.167 12.324 -9.428 1.00 68.19 89 GLU A CA 1
ATOM 676 C C . GLU A 1 89 ? 14.524 10.870 -9.755 1.00 68.19 89 GLU A C 1
ATOM 678 O O . GLU A 1 89 ? 15.380 10.251 -9.114 1.00 68.19 89 GLU A O 1
ATOM 683 N N . THR A 1 90 ? 13.890 10.318 -10.789 1.00 65.12 90 THR A N 1
ATOM 684 C CA . THR A 1 90 ? 14.212 8.989 -11.320 1.00 65.12 90 THR A CA 1
ATOM 685 C C . THR A 1 90 ? 15.612 9.000 -11.940 1.00 65.12 90 THR A C 1
ATOM 687 O O . THR A 1 90 ? 15.907 9.839 -12.787 1.00 65.12 90 THR A O 1
ATOM 690 N N . LYS 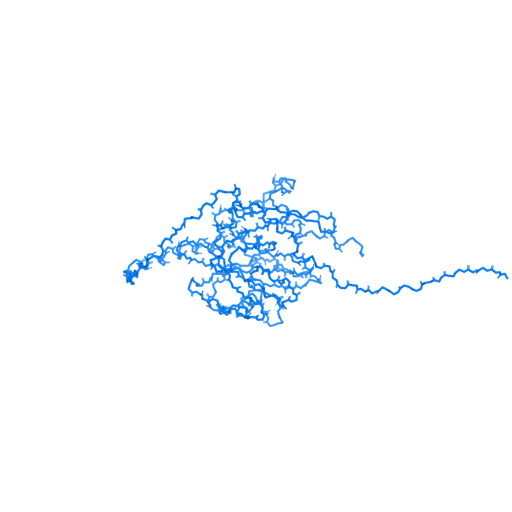A 1 91 ? 16.485 8.065 -11.543 1.00 65.06 91 LYS A N 1
ATOM 691 C CA . LYS A 1 91 ? 17.819 7.930 -12.151 1.00 65.06 91 LYS A CA 1
ATOM 692 C C . LYS A 1 91 ? 17.704 7.487 -13.619 1.00 65.06 91 LYS A C 1
ATOM 694 O O . LYS A 1 91 ? 16.791 6.743 -13.977 1.00 65.06 91 LYS A O 1
ATOM 699 N N . TYR A 1 92 ? 18.656 7.905 -14.455 1.00 61.34 92 TYR A N 1
ATOM 700 C CA . TYR A 1 92 ? 18.728 7.498 -15.863 1.00 61.34 92 TYR A CA 1
ATOM 701 C C . TYR A 1 92 ? 18.703 5.965 -16.008 1.00 61.34 92 TYR A C 1
ATOM 703 O O . TYR A 1 92 ? 19.375 5.257 -15.258 1.00 61.34 92 TYR A O 1
ATOM 711 N N . GLY A 1 93 ? 17.914 5.454 -16.957 1.00 67.31 93 GLY A N 1
ATOM 712 C CA . GLY A 1 93 ? 17.753 4.015 -17.206 1.00 67.31 93 GLY A CA 1
ATOM 713 C C . GLY A 1 93 ? 16.738 3.292 -16.307 1.00 67.31 93 GLY A C 1
ATOM 714 O O . GLY A 1 93 ? 16.471 2.113 -16.543 1.00 67.31 93 GLY A O 1
ATOM 715 N N . PHE A 1 94 ? 16.141 3.974 -15.322 1.00 74.44 94 PHE A N 1
ATOM 716 C CA . PHE A 1 94 ? 15.063 3.417 -14.504 1.00 74.44 94 PHE A CA 1
ATOM 717 C C . PHE A 1 94 ? 13.689 3.834 -15.024 1.00 74.44 94 PHE A C 1
ATOM 719 O O . PHE A 1 94 ? 13.464 4.985 -15.401 1.00 74.44 94 PHE A O 1
ATOM 726 N N . LYS A 1 95 ? 12.746 2.893 -14.987 1.00 85.75 95 LYS A N 1
ATOM 727 C CA . LYS A 1 95 ? 11.324 3.181 -15.165 1.00 85.75 95 LYS A CA 1
ATOM 728 C C . LYS A 1 95 ? 10.770 3.812 -13.891 1.00 85.75 95 LYS A C 1
ATOM 730 O O . LYS A 1 95 ? 11.238 3.512 -12.793 1.00 85.75 95 LYS A O 1
ATOM 735 N N . ARG A 1 96 ? 9.774 4.681 -14.040 1.00 91.31 96 ARG A N 1
ATOM 736 C CA . ARG A 1 96 ? 9.073 5.330 -12.930 1.00 91.31 96 ARG A CA 1
ATOM 737 C C . ARG A 1 96 ? 7.688 4.714 -12.792 1.00 91.31 96 ARG A C 1
ATOM 739 O O . ARG A 1 96 ? 6.982 4.601 -13.787 1.00 91.31 96 ARG A O 1
ATOM 746 N N . ALA A 1 97 ? 7.327 4.335 -11.579 1.00 94.06 97 ALA A N 1
ATOM 747 C CA . ALA A 1 97 ? 6.031 3.777 -11.231 1.00 94.06 97 ALA A CA 1
ATOM 748 C C . ALA A 1 97 ? 5.525 4.422 -9.941 1.00 94.06 97 ALA A C 1
ATOM 750 O O . ALA A 1 97 ? 6.325 4.914 -9.141 1.00 94.06 97 ALA A O 1
ATOM 751 N N . ALA A 1 98 ? 4.220 4.377 -9.716 1.00 97.19 98 ALA A N 1
ATOM 752 C CA . ALA A 1 98 ? 3.626 4.783 -8.454 1.00 97.19 98 ALA A CA 1
ATOM 753 C C . ALA A 1 98 ? 2.580 3.764 -8.012 1.00 97.19 98 ALA A C 1
ATOM 755 O O . ALA A 1 98 ? 1.929 3.126 -8.837 1.00 97.19 98 ALA A O 1
ATOM 756 N N . VAL A 1 99 ? 2.449 3.603 -6.699 1.00 98.31 99 VAL A N 1
ATOM 757 C CA . VAL A 1 99 ? 1.469 2.701 -6.089 1.00 98.31 99 VAL A CA 1
ATOM 758 C C . VAL A 1 99 ? 0.682 3.435 -5.022 1.00 98.31 99 VAL A C 1
ATOM 760 O O . VAL A 1 99 ? 1.245 4.248 -4.289 1.00 98.31 99 VAL A O 1
ATOM 763 N N . LEU A 1 100 ? -0.606 3.134 -4.914 1.00 98.88 100 LEU A N 1
ATOM 764 C CA . LEU A 1 100 ? -1.459 3.648 -3.855 1.00 98.88 100 LEU A CA 1
ATOM 765 C C . LEU A 1 100 ? -1.456 2.671 -2.675 1.00 98.88 100 LEU A C 1
ATOM 767 O O . LEU A 1 100 ? -1.759 1.496 -2.836 1.00 98.88 100 LEU A O 1
ATOM 771 N N . LEU A 1 101 ? -1.152 3.169 -1.480 1.00 98.62 101 LEU A N 1
ATOM 772 C CA . LEU A 1 101 ? -1.284 2.490 -0.192 1.00 98.62 101 LEU A CA 1
ATOM 773 C C . LEU A 1 101 ? -2.645 2.902 0.395 1.00 98.62 101 LEU A C 1
ATOM 775 O O . LEU A 1 101 ? -2.720 3.962 1.030 1.00 98.62 101 LEU A O 1
ATOM 779 N N . PRO A 1 102 ? -3.731 2.138 0.159 1.00 98.19 102 PRO A N 1
ATOM 780 C CA . PRO A 1 102 ? -5.087 2.578 0.454 1.00 98.19 102 PRO A CA 1
ATOM 781 C C . PRO A 1 102 ? -5.441 2.187 1.891 1.00 98.19 102 PRO A C 1
ATOM 783 O O . PRO A 1 102 ? -5.619 1.006 2.198 1.00 98.19 102 PRO A O 1
ATOM 786 N N . LEU A 1 103 ? -5.528 3.181 2.774 1.00 97.56 103 LEU A N 1
ATOM 787 C CA . LEU A 1 103 ? -5.876 3.022 4.183 1.00 97.56 103 LEU A CA 1
ATOM 788 C C . LEU A 1 103 ? -7.384 3.155 4.404 1.00 97.56 103 LEU A C 1
ATOM 790 O O . LEU A 1 103 ? -8.000 4.146 4.009 1.00 97.56 103 LEU A O 1
ATOM 794 N N . MET A 1 104 ? -7.955 2.187 5.117 1.00 95.44 104 MET A N 1
ATOM 795 C CA . MET A 1 104 ? -9.352 2.178 5.555 1.00 95.44 104 MET A CA 1
ATOM 796 C C . MET A 1 104 ? -9.414 2.225 7.079 1.00 95.44 104 MET A C 1
ATOM 798 O O . MET A 1 104 ? -8.733 1.445 7.743 1.00 95.44 104 MET A O 1
ATOM 802 N N . LEU A 1 105 ? -10.268 3.088 7.634 1.00 92.12 105 LEU A N 1
ATOM 803 C CA . LEU A 1 105 ? -10.603 3.088 9.059 1.00 92.12 105 LEU A CA 1
ATOM 804 C C . LEU A 1 105 ? -11.980 2.447 9.256 1.00 92.12 105 LEU A C 1
ATOM 806 O O . LEU A 1 105 ? -12.999 2.999 8.836 1.00 92.12 105 LEU A O 1
ATOM 810 N N . LYS A 1 106 ? -12.016 1.280 9.899 1.00 88.00 106 LYS A N 1
ATOM 811 C CA . LYS A 1 106 ? -13.246 0.535 10.178 1.00 88.00 106 LYS A CA 1
ATOM 812 C C . LYS A 1 106 ? -13.248 0.100 11.635 1.00 88.00 106 LYS A C 1
ATOM 814 O O . LYS A 1 106 ? -12.388 -0.664 12.051 1.00 88.00 106 LYS A O 1
ATOM 819 N N . ASN A 1 107 ? -14.251 0.553 12.390 1.00 85.62 107 ASN A N 1
ATOM 820 C CA . ASN A 1 107 ? -14.415 0.219 13.811 1.00 85.62 107 ASN A CA 1
ATOM 821 C C . ASN A 1 107 ? -13.142 0.496 14.635 1.00 85.62 107 ASN A C 1
ATOM 823 O O . ASN A 1 107 ? -12.675 -0.380 15.355 1.00 85.62 107 ASN A O 1
ATOM 827 N N . ASP A 1 108 ? -12.577 1.697 14.476 1.00 82.75 108 ASP A N 1
ATOM 828 C CA . ASP A 1 108 ? -11.34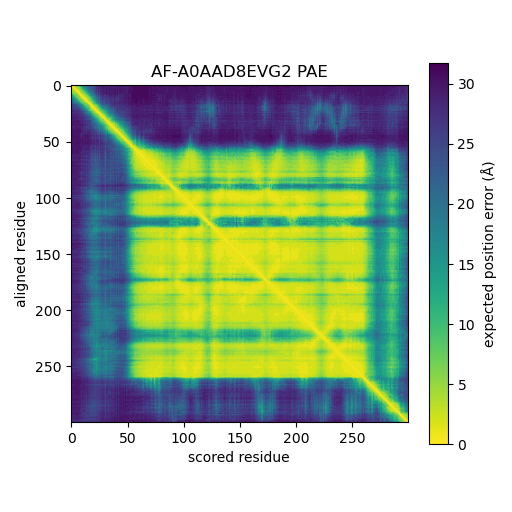6 2.157 15.141 1.00 82.75 108 ASP A CA 1
ATOM 829 C C . ASP A 1 108 ? -10.073 1.354 14.806 1.00 82.75 108 ASP A C 1
ATOM 831 O O . ASP A 1 108 ? -9.015 1.581 15.391 1.00 82.75 108 ASP A O 1
ATOM 835 N N . GLU A 1 109 ? -10.138 0.452 13.825 1.00 90.50 109 GLU A N 1
ATOM 836 C CA . GLU A 1 109 ? -8.993 -0.298 13.322 1.00 90.50 109 GLU A CA 1
ATOM 837 C C . GLU A 1 109 ? -8.641 0.109 11.889 1.00 90.50 109 GLU A C 1
ATOM 839 O O . GLU A 1 109 ? -9.510 0.394 11.059 1.00 90.50 109 GLU A O 1
ATOM 844 N N . LEU A 1 110 ? -7.339 0.118 11.602 1.00 94.62 110 LEU A N 1
ATOM 845 C CA . LEU A 1 110 ? -6.806 0.429 10.282 1.00 94.62 110 LEU A CA 1
ATOM 846 C C . LEU A 1 110 ? -6.569 -0.832 9.469 1.00 94.62 110 LEU A C 1
ATOM 848 O O . LEU A 1 110 ? -6.048 -1.829 9.974 1.00 94.62 110 LEU A O 1
ATOM 852 N N . TYR A 1 111 ? -6.877 -0.734 8.185 1.00 97.31 111 TYR A N 1
ATOM 853 C CA . TYR A 1 111 ? -6.697 -1.795 7.212 1.00 97.31 111 TYR A CA 1
ATOM 854 C C . TYR A 1 111 ? -6.032 -1.247 5.952 1.00 97.31 111 TYR A C 1
ATOM 856 O O . TYR A 1 111 ? -6.195 -0.073 5.617 1.00 97.31 111 TYR A O 1
ATOM 864 N N . LEU A 1 112 ? -5.308 -2.116 5.253 1.00 98.12 112 LEU A N 1
ATOM 865 C CA . LEU A 1 112 ? -4.796 -1.878 3.910 1.00 98.12 112 LEU A CA 1
ATOM 866 C C . LEU A 1 112 ? -5.570 -2.729 2.910 1.00 98.12 112 LEU A C 1
ATOM 868 O O . LEU A 1 112 ? -5.695 -3.941 3.088 1.00 98.12 112 LEU A O 1
ATOM 872 N N . LEU A 1 113 ? -6.044 -2.092 1.845 1.00 98.31 113 LEU A N 1
ATOM 873 C CA . LEU A 1 113 ? -6.592 -2.787 0.687 1.00 98.31 113 LEU A CA 1
ATOM 874 C C . LEU A 1 113 ? -5.453 -3.150 -0.269 1.00 98.31 113 LEU A C 1
ATOM 876 O O . LEU A 1 113 ? -4.680 -2.284 -0.676 1.00 98.31 113 LEU A O 1
ATOM 880 N N . LEU A 1 114 ? -5.360 -4.428 -0.632 1.00 98.44 114 LEU A N 1
ATOM 881 C CA . LEU A 1 114 ? -4.348 -4.961 -1.543 1.00 98.44 114 LEU A CA 1
ATOM 882 C C . LEU A 1 114 ? -5.008 -5.708 -2.705 1.00 98.44 114 LEU A C 1
ATOM 884 O O . LEU A 1 114 ? -6.125 -6.213 -2.589 1.00 98.44 114 LEU A O 1
ATOM 888 N N . THR A 1 115 ? -4.295 -5.806 -3.821 1.00 97.75 115 THR A N 1
ATOM 889 C CA . THR A 1 115 ? -4.707 -6.544 -5.015 1.00 97.75 115 THR A CA 1
ATOM 890 C C . THR A 1 115 ? -3.946 -7.860 -5.112 1.00 97.75 115 THR A C 1
ATOM 892 O O . THR A 1 115 ? -2.755 -7.939 -4.804 1.00 97.75 115 THR A O 1
ATOM 895 N N . LYS A 1 116 ? -4.624 -8.917 -5.558 1.00 95.12 116 LYS A N 1
ATOM 896 C CA . LYS A 1 116 ? -3.994 -10.129 -6.073 1.00 95.12 116 LYS A CA 1
ATOM 897 C C . LYS A 1 116 ? -3.897 -10.000 -7.587 1.00 95.12 116 LYS A C 1
ATOM 899 O O . LYS A 1 116 ? -4.915 -9.991 -8.279 1.00 95.12 116 LYS A O 1
ATOM 904 N N . ARG A 1 117 ? -2.671 -9.914 -8.101 1.00 87.94 117 ARG A N 1
ATOM 905 C CA . ARG A 1 117 ? -2.421 -9.782 -9.543 1.00 87.94 117 ARG A CA 1
ATOM 906 C C . ARG A 1 117 ? -2.892 -11.012 -10.302 1.00 87.94 117 ARG A C 1
ATOM 908 O O . ARG A 1 117 ? -2.663 -12.138 -9.846 1.00 87.94 117 ARG A O 1
ATOM 915 N N . SER A 1 118 ? -3.466 -10.796 -11.482 1.00 80.31 118 SER A N 1
ATOM 916 C CA . SER A 1 118 ? -3.970 -11.890 -12.300 1.00 80.31 118 SER A CA 1
ATOM 917 C C . SER A 1 118 ? -2.871 -12.871 -12.698 1.00 80.31 118 SER A C 1
ATOM 919 O O . SER A 1 118 ? -1.731 -12.495 -12.997 1.00 80.31 118 SER A O 1
ATOM 921 N N . LYS A 1 119 ? -3.221 -14.159 -12.749 1.00 75.12 119 LYS A N 1
ATOM 922 C CA . LYS A 1 119 ? -2.336 -15.235 -13.232 1.00 75.12 119 LYS A CA 1
ATOM 923 C C . LYS A 1 119 ? -1.812 -14.996 -14.648 1.00 75.12 119 LYS A C 1
ATOM 925 O O . LYS A 1 119 ? -0.744 -15.494 -14.988 1.00 75.12 119 LYS A O 1
ATOM 930 N N . ASN A 1 120 ? -2.550 -14.237 -15.456 1.00 70.25 120 ASN A N 1
ATOM 931 C CA . ASN A 1 120 ? -2.240 -13.993 -16.864 1.00 70.25 120 ASN A CA 1
ATOM 932 C C . ASN A 1 120 ? -1.273 -12.818 -17.088 1.00 70.25 120 ASN A C 1
ATOM 934 O O . ASN A 1 120 ? -0.900 -12.533 -18.228 1.00 70.25 120 ASN A O 1
ATOM 938 N N . MET A 1 121 ? -0.859 -12.119 -16.026 1.00 69.44 121 MET A N 1
ATOM 939 C CA . MET A 1 121 ? 0.038 -10.976 -16.155 1.00 69.44 121 MET A CA 1
ATOM 940 C C . MET A 1 121 ? 1.477 -11.397 -16.450 1.00 69.44 121 MET A C 1
ATOM 942 O O . MET A 1 121 ? 2.018 -12.331 -15.863 1.00 69.44 121 MET A O 1
ATOM 946 N N . ARG A 1 122 ? 2.140 -10.624 -17.320 1.00 60.28 122 ARG A N 1
ATOM 947 C CA . ARG A 1 122 ? 3.549 -10.847 -17.695 1.00 60.28 122 ARG A CA 1
ATOM 948 C C . ARG A 1 122 ? 4.520 -10.660 -16.526 1.00 60.28 122 ARG A C 1
ATOM 950 O O . ARG A 1 122 ? 5.544 -11.330 -16.481 1.00 60.28 122 ARG A O 1
ATOM 957 N N . ASN A 1 123 ? 4.204 -9.753 -15.599 1.00 55.41 123 ASN A N 1
ATOM 958 C CA . ASN A 1 123 ? 5.047 -9.421 -14.452 1.00 55.41 123 ASN A CA 1
ATOM 959 C C . ASN A 1 123 ? 4.327 -9.754 -13.143 1.00 55.41 123 ASN A C 1
ATOM 961 O O . ASN A 1 123 ? 3.196 -9.305 -12.933 1.00 55.41 123 ASN A O 1
ATOM 965 N N . HIS A 1 124 ? 5.030 -10.474 -12.263 1.00 57.28 124 HIS A N 1
ATOM 966 C CA . HIS A 1 124 ? 4.585 -10.858 -10.918 1.00 57.28 124 HIS A CA 1
ATOM 967 C C . HIS A 1 124 ? 3.170 -11.477 -10.886 1.00 57.28 124 HIS A C 1
ATOM 969 O O . HIS A 1 124 ? 2.277 -10.950 -10.224 1.00 57.28 124 HIS A O 1
ATOM 975 N N . PRO A 1 125 ? 2.926 -12.577 -11.621 1.00 66.06 125 PRO A N 1
ATOM 976 C CA . PRO A 1 125 ? 1.626 -13.239 -11.589 1.00 66.06 125 PRO A CA 1
ATOM 977 C C . PRO A 1 125 ? 1.325 -13.775 -10.182 1.00 66.06 125 PRO A C 1
ATOM 979 O O . PRO A 1 125 ? 2.215 -14.278 -9.496 1.00 66.06 125 PRO A O 1
ATOM 982 N N . SER A 1 126 ? 0.057 -13.710 -9.762 1.00 78.88 126 SER A N 1
ATOM 98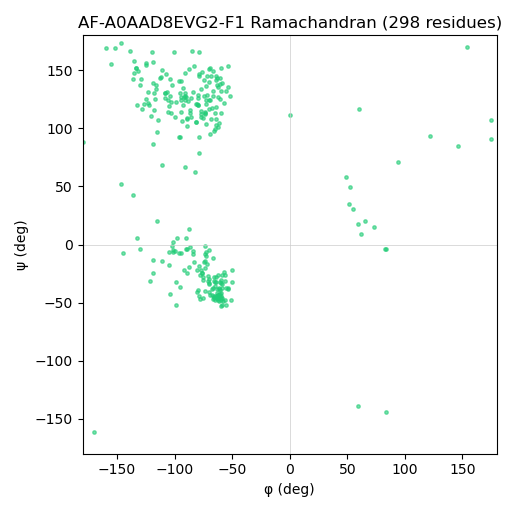3 C CA . SER A 1 126 ? -0.422 -14.225 -8.464 1.00 78.88 126 SER A CA 1
ATOM 984 C C . SER A 1 126 ? 0.236 -13.618 -7.215 1.00 78.88 126 SER A C 1
ATOM 986 O O . SER A 1 126 ? 0.150 -14.202 -6.131 1.00 78.88 126 SER A O 1
ATOM 988 N N . THR A 1 127 ? 0.895 -12.464 -7.314 1.00 85.94 127 THR A N 1
ATOM 989 C CA . THR A 1 127 ? 1.460 -11.788 -6.137 1.00 85.94 127 THR A CA 1
ATOM 990 C C . THR A 1 127 ? 0.465 -10.813 -5.528 1.00 85.94 127 THR A C 1
ATOM 992 O O . THR A 1 127 ? -0.303 -10.182 -6.254 1.00 85.94 127 THR A O 1
ATOM 995 N N . VAL A 1 128 ? 0.523 -10.655 -4.205 1.00 95.50 128 VAL A N 1
ATOM 996 C CA . VAL A 1 128 ? -0.193 -9.582 -3.511 1.00 95.50 128 VAL A CA 1
ATOM 997 C C . VAL A 1 128 ? 0.595 -8.276 -3.638 1.00 95.50 128 VAL A C 1
ATOM 999 O O . VAL A 1 128 ? 1.780 -8.215 -3.291 1.00 95.50 128 VAL A O 1
ATOM 1002 N N . SER A 1 129 ? -0.058 -7.226 -4.121 1.00 95.75 129 SER A N 1
ATOM 1003 C CA . SER A 1 129 ? 0.531 -5.906 -4.338 1.00 95.75 129 SER A CA 1
ATOM 1004 C C . SER A 1 129 ? -0.411 -4.783 -3.927 1.00 95.75 129 SER A C 1
ATOM 1006 O O . SER A 1 129 ? -1.600 -4.983 -3.700 1.00 95.75 129 SER A O 1
ATOM 1008 N N . PHE A 1 130 ? 0.139 -3.582 -3.825 1.00 98.06 130 PHE A N 1
ATOM 1009 C CA . PHE A 1 130 ? -0.670 -2.373 -3.868 1.00 98.06 130 PHE A CA 1
ATOM 1010 C C . PHE A 1 130 ? -1.247 -2.171 -5.272 1.00 98.06 130 PHE A C 1
ATOM 1012 O O . PHE A 1 130 ? -0.591 -2.591 -6.232 1.00 98.06 130 PHE A O 1
ATOM 1019 N N . PRO A 1 131 ? -2.407 -1.507 -5.405 1.00 97.94 131 PRO A N 1
ATOM 1020 C CA . PRO A 1 131 ? -2.830 -1.013 -6.700 1.00 97.94 131 PRO A CA 1
ATOM 1021 C C . PRO A 1 131 ? -1.839 0.026 -7.232 1.00 97.94 131 PRO A C 1
ATOM 1023 O O . PRO A 1 131 ? -1.377 0.891 -6.477 1.00 97.94 131 PRO A O 1
ATOM 1026 N N . GLY A 1 132 ? -1.480 -0.064 -8.50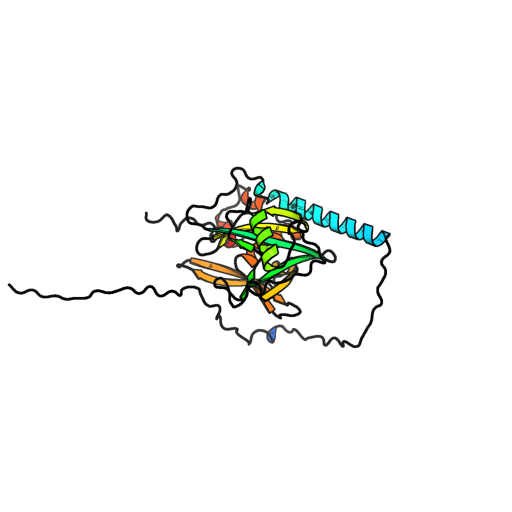9 1.00 97.19 132 GLY A N 1
ATOM 1027 C CA . GLY A 1 132 ? -0.491 0.837 -9.090 1.00 97.19 132 GLY A CA 1
ATOM 1028 C C . GLY A 1 132 ? 0.270 0.279 -10.282 1.00 97.19 132 GLY A C 1
ATOM 1029 O O . GLY A 1 132 ? 0.291 -0.920 -10.547 1.00 97.19 132 GLY A O 1
ATOM 1030 N N . GLY A 1 133 ? 1.008 1.165 -10.943 1.00 95.25 133 GLY A N 1
ATOM 1031 C CA . GLY A 1 133 ? 1.645 0.843 -12.208 1.00 95.25 133 GLY A CA 1
ATOM 1032 C C . GLY A 1 133 ? 2.626 1.901 -12.688 1.00 95.25 133 GLY A C 1
ATOM 1033 O O . GLY A 1 133 ? 3.189 2.678 -11.910 1.00 95.25 133 GLY A O 1
ATOM 1034 N N . MET A 1 134 ? 2.922 1.847 -13.983 1.00 96.25 134 MET A N 1
ATOM 1035 C CA . MET A 1 134 ? 3.950 2.678 -14.603 1.00 96.25 134 MET A CA 1
ATOM 1036 C C . MET A 1 134 ? 3.426 4.087 -14.840 1.00 96.25 134 MET A C 1
ATOM 1038 O O . MET A 1 134 ? 2.265 4.282 -15.171 1.00 96.25 134 MET A O 1
ATOM 1042 N N . ARG A 1 135 ? 4.315 5.073 -14.732 1.00 96.25 135 ARG A N 1
ATOM 1043 C CA . ARG A 1 135 ? 3.980 6.440 -15.114 1.00 96.25 135 ARG A CA 1
ATOM 1044 C C . ARG A 1 135 ? 3.747 6.531 -16.621 1.00 96.25 135 ARG A C 1
ATOM 1046 O O . ARG A 1 135 ? 4.596 6.097 -17.403 1.00 96.25 135 ARG A O 1
ATOM 1053 N N . GLU A 1 136 ? 2.650 7.172 -16.998 1.00 96.38 136 GLU A N 1
ATOM 1054 C CA . GLU A 1 136 ? 2.312 7.529 -18.373 1.00 96.38 136 GLU A CA 1
ATOM 1055 C C . GLU A 1 136 ? 2.617 9.002 -18.677 1.00 96.38 136 GLU A C 1
ATOM 1057 O O . GLU A 1 136 ? 2.840 9.818 -17.781 1.00 96.38 136 GLU A O 1
ATOM 1062 N N . GLU A 1 137 ? 2.634 9.356 -19.965 1.00 93.75 137 GLU A N 1
ATOM 1063 C CA . GLU A 1 137 ? 2.952 10.713 -20.439 1.00 93.75 137 GLU A CA 1
ATOM 1064 C C . GLU A 1 137 ? 1.981 11.774 -19.896 1.00 93.75 137 GLU A C 1
ATOM 1066 O O . GLU A 1 137 ? 2.383 12.903 -19.622 1.00 93.75 137 GLU A O 1
ATOM 1071 N N . ASN A 1 138 ? 0.721 11.390 -19.682 1.00 93.75 138 ASN A N 1
ATOM 1072 C CA . ASN A 1 138 ? -0.330 12.284 -19.201 1.00 93.75 138 ASN A CA 1
ATOM 1073 C C . ASN A 1 138 ? -0.354 12.433 -17.669 1.00 93.75 138 ASN A C 1
ATOM 1075 O O . ASN A 1 138 ? -1.089 13.278 -17.156 1.00 93.75 138 ASN A O 1
ATOM 1079 N N . ASP A 1 139 ? 0.438 11.646 -16.933 1.00 96.50 139 ASP A N 1
ATOM 1080 C CA . ASP A 1 139 ? 0.482 11.720 -15.474 1.00 96.50 139 ASP A CA 1
ATOM 1081 C C . ASP A 1 139 ? 1.304 12.944 -15.037 1.00 96.50 139 ASP A C 1
ATOM 1083 O O . ASP A 1 139 ? 2.527 13.015 -15.246 1.00 96.50 139 ASP A O 1
ATOM 1087 N N . LEU A 1 140 ? 0.649 13.913 -14.389 1.00 94.94 140 LEU A N 1
ATOM 1088 C CA . LEU A 1 140 ? 1.287 15.163 -13.957 1.00 94.94 140 LEU A CA 1
ATOM 1089 C C . LEU A 1 140 ? 2.158 14.962 -12.706 1.00 94.94 140 LEU A C 1
ATOM 1091 O O . LEU A 1 140 ? 3.122 15.700 -12.492 1.00 94.94 140 LEU A O 1
ATOM 1095 N N . SER A 1 141 ? 1.872 13.933 -11.909 1.00 95.75 141 SER A N 1
ATOM 1096 C CA . SER A 1 141 ? 2.568 13.608 -10.665 1.00 95.75 141 SER A CA 1
ATOM 1097 C C . SER A 1 141 ? 2.535 12.106 -10.352 1.00 95.75 141 SER A C 1
ATOM 1099 O O . SER A 1 141 ? 1.779 11.352 -10.957 1.00 95.75 141 SER A O 1
ATOM 1101 N N . ASP A 1 142 ? 3.327 11.664 -9.364 1.00 97.00 142 ASP A N 1
ATOM 1102 C CA . ASP A 1 142 ? 3.255 10.277 -8.865 1.00 97.00 142 ASP A CA 1
ATOM 1103 C C . ASP A 1 142 ? 1.892 9.968 -8.223 1.00 97.00 142 ASP A C 1
ATOM 1105 O O . ASP A 1 142 ? 1.437 8.827 -8.237 1.00 97.00 142 ASP A O 1
ATOM 1109 N N . VAL A 1 143 ? 1.224 10.995 -7.682 1.00 98.25 143 VAL A N 1
ATOM 1110 C CA . VAL A 1 143 ? -0.143 10.884 -7.160 1.00 98.25 143 VAL A CA 1
ATOM 1111 C C . VAL A 1 143 ? -1.117 10.585 -8.296 1.00 98.25 143 VAL A C 1
ATOM 1113 O O . VAL A 1 143 ? -1.943 9.691 -8.147 1.00 98.25 143 VAL A O 1
ATOM 1116 N N . ASP A 1 144 ? -0.989 11.272 -9.434 1.00 98.25 144 ASP A N 1
ATOM 1117 C CA . ASP 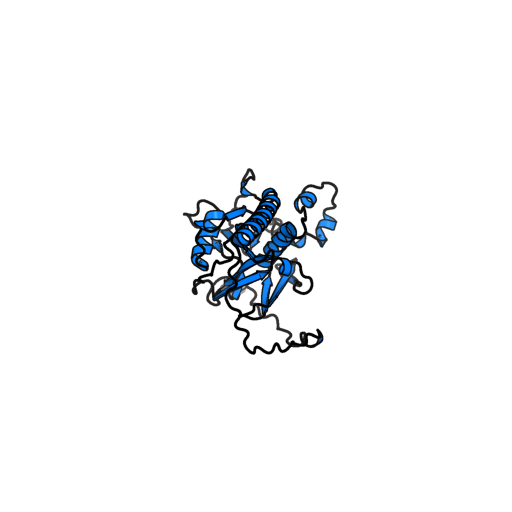A 1 144 ? -1.855 11.033 -10.595 1.00 98.25 144 ASP A CA 1
ATOM 1118 C C . ASP A 1 144 ? -1.666 9.622 -11.150 1.00 98.25 144 ASP A C 1
ATOM 1120 O O . ASP A 1 144 ? -2.660 8.929 -11.351 1.00 98.25 144 ASP A O 1
ATOM 1124 N N . THR A 1 145 ? -0.417 9.154 -11.288 1.00 98.44 145 THR A N 1
ATOM 1125 C CA . THR A 1 145 ? -0.135 7.762 -11.674 1.00 98.44 145 THR A CA 1
ATOM 1126 C C . THR A 1 145 ? -0.814 6.777 -10.722 1.00 98.44 145 THR A C 1
ATOM 1128 O O . THR A 1 145 ? -1.543 5.897 -11.165 1.00 98.44 145 THR A O 1
ATOM 1131 N N . ALA A 1 146 ? -0.619 6.923 -9.406 1.00 98.69 146 ALA A N 1
ATOM 1132 C CA . ALA A 1 146 ? -1.185 5.989 -8.432 1.00 98.69 146 ALA A CA 1
ATOM 1133 C C . ALA A 1 146 ? -2.725 5.982 -8.443 1.00 98.69 146 ALA A C 1
ATOM 1135 O O . ALA A 1 146 ? -3.340 4.927 -8.294 1.00 98.69 146 ALA A O 1
ATOM 1136 N N . LEU A 1 147 ? -3.353 7.150 -8.618 1.00 98.75 147 LEU A N 1
ATOM 1137 C CA . LEU A 1 147 ? -4.809 7.283 -8.655 1.00 98.75 147 LEU A CA 1
ATOM 1138 C C . LEU A 1 147 ? -5.419 6.759 -9.957 1.00 98.75 147 LEU A C 1
ATOM 1140 O O . LEU A 1 147 ? -6.464 6.112 -9.897 1.00 98.75 147 LEU A O 1
ATOM 1144 N N . ARG A 1 148 ? -4.783 7.010 -11.110 1.00 98.44 148 ARG A N 1
ATOM 1145 C CA . ARG A 1 148 ? -5.206 6.457 -12.405 1.00 98.44 148 ARG A CA 1
ATOM 1146 C C . ARG A 1 148 ? -5.197 4.932 -12.357 1.00 98.44 148 ARG A C 1
ATOM 1148 O O . ARG A 1 148 ? -6.221 4.308 -12.613 1.00 98.44 148 ARG A O 1
ATOM 1155 N N . GLU A 1 149 ? -4.079 4.352 -11.939 1.00 98.38 149 GLU A N 1
ATOM 1156 C CA . GLU A 1 149 ? -3.908 2.898 -11.854 1.00 98.38 149 GLU A CA 1
ATOM 1157 C C . GLU A 1 149 ? -4.899 2.274 -10.861 1.00 98.38 149 GLU A C 1
ATOM 1159 O O . GLU A 1 149 ? -5.564 1.292 -11.171 1.00 98.38 149 GLU A O 1
ATOM 1164 N N . ALA A 1 150 ? -5.108 2.878 -9.684 1.00 98.62 150 ALA A N 1
ATOM 1165 C CA . ALA A 1 150 ? -6.116 2.385 -8.741 1.00 98.62 150 ALA A CA 1
ATOM 1166 C C . ALA A 1 150 ? -7.552 2.484 -9.293 1.00 98.62 150 ALA A C 1
ATOM 1168 O O . ALA A 1 150 ? -8.405 1.647 -8.985 1.00 98.62 150 ALA A O 1
ATOM 1169 N N . GLN A 1 151 ? -7.845 3.488 -10.119 1.00 98.50 151 GLN A N 1
ATOM 1170 C CA . GLN A 1 151 ? -9.130 3.570 -10.802 1.00 98.50 151 GLN A CA 1
ATOM 1171 C C . GLN A 1 151 ? -9.291 2.447 -11.835 1.00 98.50 151 GLN A C 1
ATOM 1173 O O . GLN A 1 151 ? -10.363 1.848 -11.908 1.00 98.50 151 GLN A O 1
ATOM 1178 N N . GLU A 1 152 ? -8.249 2.162 -12.613 1.00 97.62 152 GLU A N 1
ATOM 1179 C CA . GLU A 1 152 ? -8.237 1.129 -13.655 1.00 97.62 152 GLU A CA 1
ATOM 1180 C C . GLU A 1 152 ? -8.299 -0.289 -13.072 1.00 97.62 152 GLU A C 1
ATOM 1182 O O . GLU A 1 152 ? -9.070 -1.120 -13.554 1.00 97.62 152 GLU A O 1
ATOM 1187 N N . GLU A 1 153 ? -7.540 -0.556 -12.009 1.00 97.62 153 GLU A N 1
ATOM 1188 C CA . GLU A 1 153 ? -7.398 -1.888 -11.422 1.00 97.62 153 GLU A CA 1
ATOM 1189 C C . GLU A 1 153 ? -8.569 -2.280 -10.511 1.00 97.62 153 GLU A C 1
ATOM 1191 O O . GLU A 1 153 ? -8.971 -3.445 -10.503 1.00 97.62 153 GLU A O 1
ATOM 1196 N N . ILE A 1 154 ? -9.100 -1.341 -9.715 1.00 98.19 154 ILE A N 1
ATOM 1197 C CA . ILE A 1 154 ? -10.102 -1.635 -8.670 1.00 98.19 154 ILE A CA 1
ATOM 1198 C C . ILE A 1 154 ? -11.318 -0.698 -8.675 1.00 98.19 154 ILE A C 1
ATOM 1200 O O . ILE A 1 154 ? -12.157 -0.784 -7.776 1.00 98.19 154 ILE A O 1
ATOM 1204 N N . GLY A 1 155 ? -11.439 0.211 -9.647 1.00 98.19 155 GLY A N 1
ATOM 1205 C CA . GLY A 1 155 ? -12.578 1.130 -9.751 1.00 98.19 155 GLY A CA 1
ATOM 1206 C C . GLY A 1 155 ? -12.583 2.264 -8.719 1.00 98.19 155 GLY A C 1
ATOM 1207 O O . GLY A 1 155 ? -13.617 2.911 -8.520 1.00 98.19 155 GLY A O 1
ATOM 1208 N N . LEU A 1 156 ? -11.457 2.517 -8.043 1.00 98.38 156 LEU A N 1
ATOM 1209 C CA . LEU A 1 156 ? -11.355 3.551 -7.015 1.00 98.38 156 LEU A CA 1
ATOM 1210 C C . LEU A 1 156 ? -11.340 4.945 -7.650 1.00 98.38 156 LEU A C 1
ATOM 1212 O O . LEU A 1 156 ? -10.398 5.327 -8.336 1.00 98.38 156 LEU A O 1
ATOM 1216 N N . LYS A 1 157 ? -12.388 5.737 -7.409 1.00 98.12 157 LYS A N 1
ATOM 1217 C CA . LYS A 1 157 ? -12.500 7.078 -7.997 1.00 98.12 157 LYS A CA 1
ATOM 1218 C C . LYS A 1 157 ? -11.505 8.046 -7.339 1.00 98.12 157 LYS A C 1
ATOM 1220 O O . LYS A 1 157 ? -11.568 8.198 -6.115 1.00 98.12 157 LYS A O 1
ATOM 1225 N N . PRO A 1 158 ? -10.686 8.791 -8.108 1.00 97.62 158 PRO A N 1
ATOM 1226 C CA . PRO A 1 158 ? -9.675 9.700 -7.558 1.00 97.62 158 PRO A CA 1
ATOM 1227 C C . PRO A 1 158 ? -10.220 10.710 -6.540 1.00 97.62 158 PRO A C 1
ATOM 1229 O O . PRO A 1 158 ? -9.606 10.959 -5.509 1.00 97.62 158 PRO A O 1
ATOM 1232 N N . ASN A 1 159 ? -11.423 11.241 -6.776 1.00 97.06 159 ASN A N 1
ATOM 1233 C CA . ASN A 1 159 ? -12.068 12.226 -5.900 1.00 97.06 159 ASN A CA 1
ATOM 1234 C C . ASN A 1 159 ? -12.592 11.665 -4.566 1.00 97.06 159 ASN A C 1
ATOM 1236 O O . ASN A 1 159 ? -13.065 12.436 -3.734 1.00 97.06 159 ASN A O 1
ATOM 1240 N N . THR A 1 160 ? -12.539 10.347 -4.365 1.00 96.81 160 THR A N 1
ATOM 1241 C CA . THR A 1 160 ? -12.900 9.698 -3.095 1.00 96.81 160 THR A CA 1
ATOM 1242 C C . THR A 1 160 ? -11.689 9.430 -2.208 1.00 96.81 160 THR A C 1
ATOM 1244 O O . THR A 1 160 ? -11.856 9.040 -1.056 1.00 96.81 160 THR A O 1
ATOM 1247 N N . VAL A 1 161 ? -10.477 9.653 -2.725 1.00 98.00 161 VAL A N 1
ATOM 1248 C CA . VAL A 1 161 ? -9.227 9.381 -2.018 1.00 98.00 161 VAL A CA 1
ATOM 1249 C C . VAL A 1 161 ? -8.694 10.672 -1.408 1.00 98.00 161 VAL A C 1
ATOM 1251 O O . VAL A 1 161 ? -8.416 11.641 -2.115 1.00 98.00 161 VAL A O 1
ATOM 1254 N N . GLN A 1 162 ? -8.494 10.686 -0.093 1.00 96.69 162 GLN A N 1
ATOM 1255 C CA . GLN A 1 162 ? -7.767 11.763 0.574 1.00 96.69 162 GLN A CA 1
ATOM 1256 C C . GLN A 1 162 ? -6.277 11.411 0.611 1.00 96.69 162 GLN A C 1
ATOM 1258 O O . GLN A 1 162 ? -5.853 10.539 1.368 1.00 96.69 162 GLN A O 1
ATOM 1263 N N . ILE A 1 163 ? -5.469 12.102 -0.194 1.00 97.50 163 ILE A N 1
ATOM 1264 C CA . ILE A 1 163 ? -4.015 11.900 -0.231 1.00 97.50 163 ILE A CA 1
ATOM 1265 C C . ILE A 1 163 ? -3.364 12.478 1.024 1.00 97.50 163 ILE A C 1
ATOM 1267 O O . ILE A 1 163 ? -3.503 13.667 1.312 1.00 97.50 163 ILE A O 1
ATOM 1271 N N . VAL A 1 164 ? -2.615 11.637 1.734 1.00 95.75 164 VAL A N 1
ATOM 1272 C CA . VAL A 1 164 ? -1.966 11.986 3.002 1.00 95.75 164 VAL A CA 1
ATOM 1273 C C . VAL A 1 164 ? -0.500 12.344 2.795 1.00 95.75 164 VAL A C 1
ATOM 1275 O O . VAL A 1 164 ? -0.074 13.415 3.216 1.00 95.75 164 VAL A O 1
ATOM 1278 N N . ALA A 1 165 ? 0.261 11.477 2.124 1.00 94.19 165 ALA A N 1
ATOM 1279 C CA . ALA A 1 165 ? 1.696 11.651 1.916 1.00 94.19 165 ALA A CA 1
ATOM 1280 C C . ALA A 1 165 ? 2.172 10.892 0.673 1.00 94.19 165 ALA A C 1
ATOM 1282 O O . ALA A 1 165 ? 1.575 9.884 0.292 1.00 94.19 165 ALA A O 1
ATOM 1283 N N . VAL A 1 166 ? 3.282 11.332 0.081 1.00 93.69 166 VAL A N 1
ATOM 1284 C CA . VAL A 1 166 ? 4.108 10.479 -0.783 1.00 93.69 166 VAL A CA 1
ATOM 1285 C C . VAL A 1 166 ? 5.328 10.073 0.029 1.00 93.69 166 VAL A C 1
ATOM 1287 O O . VAL A 1 166 ? 6.035 10.932 0.543 1.00 93.69 166 VAL A O 1
ATOM 1290 N N . LEU A 1 167 ? 5.563 8.774 0.187 1.00 87.81 167 LEU A N 1
ATOM 1291 C CA . LEU A 1 167 ? 6.674 8.260 0.988 1.00 87.81 167 LEU A CA 1
ATOM 1292 C C . LEU A 1 167 ? 7.967 8.202 0.168 1.00 87.81 167 LEU A C 1
ATOM 1294 O O . LEU A 1 167 ? 7.954 8.254 -1.065 1.00 87.81 167 LEU A O 1
ATOM 1298 N N . THR A 1 168 ? 9.097 8.022 0.856 1.00 82.25 168 THR A N 1
ATOM 1299 C CA . THR A 1 168 ? 10.381 7.734 0.206 1.00 82.25 168 THR A CA 1
ATOM 1300 C C . THR A 1 168 ? 10.237 6.564 -0.759 1.00 82.25 168 THR A C 1
ATOM 1302 O O . THR A 1 168 ? 9.757 5.493 -0.388 1.00 82.25 168 THR A O 1
ATOM 1305 N N . ARG A 1 169 ? 10.670 6.781 -2.002 1.00 80.69 169 ARG A N 1
ATOM 1306 C CA . ARG A 1 169 ? 10.651 5.796 -3.089 1.00 80.69 169 ARG A CA 1
ATOM 1307 C C . ARG A 1 169 ? 11.473 4.546 -2.775 1.00 80.69 169 ARG A C 1
ATOM 1309 O O . ARG A 1 169 ? 12.506 4.628 -2.112 1.00 80.69 169 ARG A O 1
ATOM 1316 N N . GLY A 1 170 ? 11.075 3.427 -3.364 1.00 75.56 170 GLY A N 1
ATOM 1317 C CA . GLY A 1 170 ? 11.838 2.183 -3.339 1.00 75.56 170 GLY A CA 1
ATOM 1318 C C . GLY A 1 170 ? 12.211 1.735 -4.746 1.00 75.56 170 GLY A C 1
ATOM 1319 O O . GLY A 1 170 ? 11.671 2.228 -5.738 1.00 75.56 170 GLY A O 1
ATOM 1320 N N . ILE A 1 171 ? 13.149 0.798 -4.840 1.00 71.56 171 ILE A N 1
ATOM 1321 C CA . ILE A 1 171 ? 13.566 0.207 -6.112 1.00 71.56 171 ILE A CA 1
ATOM 1322 C C . ILE A 1 171 ? 13.048 -1.226 -6.175 1.00 71.56 171 ILE A C 1
ATOM 1324 O O . ILE A 1 171 ? 13.235 -2.008 -5.246 1.00 71.56 171 ILE A O 1
ATOM 1328 N N . THR A 1 172 ? 12.407 -1.573 -7.286 1.00 71.19 172 THR A N 1
ATOM 1329 C CA . THR A 1 172 ? 12.037 -2.947 -7.623 1.00 71.19 172 THR A CA 1
ATOM 1330 C C . THR A 1 172 ? 12.838 -3.416 -8.833 1.00 71.19 172 THR A C 1
ATOM 1332 O O . THR A 1 172 ? 13.163 -2.646 -9.745 1.00 71.19 172 THR A O 1
ATOM 1335 N N . LEU A 1 173 ? 13.209 -4.696 -8.816 1.00 65.00 173 LEU A N 1
ATOM 1336 C CA . LEU A 1 173 ? 13.988 -5.304 -9.887 1.00 65.00 173 LEU A CA 1
ATOM 1337 C C . LEU A 1 173 ? 13.124 -5.491 -11.151 1.00 65.00 173 LEU A C 1
ATOM 1339 O O . LEU A 1 173 ? 11.943 -5.809 -11.036 1.00 65.00 173 LEU A O 1
ATOM 1343 N N . PRO A 1 174 ? 13.700 -5.350 -12.360 1.00 58.19 174 PRO A N 1
ATOM 1344 C CA . PRO A 1 174 ? 15.111 -5.066 -12.613 1.00 58.19 174 PRO A CA 1
ATOM 1345 C C . PRO A 1 174 ? 15.492 -3.594 -12.395 1.00 58.19 174 PRO A C 1
ATOM 1347 O O . PRO A 1 174 ? 16.481 -3.357 -11.716 1.00 58.19 174 PRO A O 1
ATOM 1350 N N . ASN A 1 175 ? 14.719 -2.629 -12.909 1.00 74.06 175 ASN A N 1
ATOM 1351 C CA . ASN A 1 175 ? 15.089 -1.205 -12.921 1.00 74.06 175 ASN A CA 1
ATOM 1352 C C . ASN A 1 175 ? 13.858 -0.285 -12.768 1.00 74.06 175 ASN A C 1
ATOM 1354 O O . ASN A 1 175 ? 13.650 0.605 -13.595 1.00 74.06 175 ASN A O 1
ATOM 1358 N N . THR A 1 176 ? 13.011 -0.490 -11.760 1.00 77.56 176 THR A N 1
ATOM 1359 C CA . THR A 1 176 ? 11.820 0.356 -11.554 1.00 77.56 176 THR A CA 1
ATOM 1360 C C . THR A 1 176 ? 11.914 1.095 -10.225 1.00 77.56 176 THR A C 1
ATOM 1362 O O . THR A 1 176 ? 12.080 0.479 -9.178 1.00 77.56 176 THR A O 1
ATOM 1365 N N . ILE A 1 177 ? 11.792 2.420 -10.257 1.00 82.00 177 ILE A N 1
ATOM 1366 C CA . ILE A 1 177 ? 11.644 3.257 -9.066 1.00 82.00 177 ILE A CA 1
ATOM 1367 C C . ILE A 1 177 ? 10.152 3.439 -8.811 1.00 82.00 177 ILE A C 1
ATOM 1369 O O . ILE A 1 177 ? 9.443 3.975 -9.663 1.00 82.00 177 ILE A O 1
ATOM 1373 N N . VAL A 1 178 ? 9.701 2.995 -7.644 1.00 87.06 178 VAL A N 1
ATOM 1374 C CA . VAL A 1 178 ? 8.297 3.006 -7.236 1.00 87.06 178 VAL A CA 1
ATOM 1375 C C . VAL A 1 178 ? 8.089 4.075 -6.167 1.00 87.06 178 VAL A C 1
ATOM 1377 O O . VAL A 1 178 ? 8.782 4.067 -5.148 1.00 87.06 178 VAL A O 1
ATOM 1380 N N . TYR A 1 179 ? 7.135 4.975 -6.400 1.00 92.38 179 TYR A N 1
ATOM 1381 C CA . TYR A 1 179 ? 6.720 6.034 -5.480 1.00 92.38 179 TYR A CA 1
ATOM 1382 C C . TYR A 1 179 ? 5.441 5.601 -4.739 1.00 92.38 179 TYR A C 1
ATOM 1384 O O . TYR A 1 179 ? 4.384 5.501 -5.364 1.00 92.38 179 TYR A O 1
ATOM 1392 N N . PRO A 1 180 ? 5.511 5.304 -3.430 1.00 96.44 180 PRO A N 1
ATOM 1393 C CA . PRO A 1 180 ? 4.349 4.922 -2.638 1.00 96.44 180 PRO A CA 1
ATOM 1394 C C . PRO A 1 180 ? 3.557 6.157 -2.206 1.00 96.44 180 PRO A C 1
ATOM 1396 O O . PRO A 1 180 ? 4.068 7.027 -1.500 1.00 96.44 180 PRO A O 1
ATOM 1399 N N . VAL A 1 181 ? 2.294 6.211 -2.602 1.00 98.44 181 VAL A N 1
ATOM 1400 C CA . VAL A 1 181 ? 1.348 7.280 -2.287 1.00 98.44 181 VAL A CA 1
ATOM 1401 C C . VAL A 1 181 ? 0.386 6.763 -1.228 1.00 98.44 181 VAL A C 1
ATOM 1403 O O . VAL A 1 181 ? -0.322 5.793 -1.464 1.00 98.44 181 VAL A O 1
ATOM 1406 N N . VAL A 1 182 ? 0.336 7.385 -0.055 1.00 98.31 182 VAL A N 1
ATOM 1407 C CA . VAL A 1 182 ? -0.607 7.007 1.006 1.00 98.31 182 VAL A CA 1
ATOM 1408 C C . VAL A 1 182 ? -1.904 7.778 0.820 1.00 98.31 182 VAL A C 1
ATOM 1410 O O . VAL A 1 182 ? -1.905 9.012 0.814 1.00 98.31 182 VAL A O 1
ATOM 1413 N N . GLY A 1 183 ? -3.011 7.049 0.699 1.00 97.69 183 GLY A N 1
ATOM 1414 C CA . GLY A 1 183 ? -4.343 7.622 0.560 1.00 97.69 183 GLY A CA 1
ATOM 1415 C C . GLY A 1 183 ? -5.323 6.998 1.540 1.00 97.69 183 GLY A C 1
ATOM 1416 O O . GLY A 1 183 ? -5.338 5.786 1.730 1.00 97.69 183 GLY A O 1
ATOM 1417 N N . ILE A 1 184 ? -6.157 7.828 2.150 1.00 96.94 184 ILE A N 1
ATOM 1418 C CA . ILE A 1 184 ? -7.322 7.391 2.916 1.00 96.94 184 ILE A CA 1
ATOM 1419 C C . ILE A 1 184 ? -8.471 7.167 1.935 1.00 96.94 184 ILE A C 1
ATOM 1421 O O . ILE A 1 184 ? -8.766 8.051 1.127 1.00 96.94 184 ILE A O 1
ATOM 1425 N N . ILE A 1 185 ? -9.135 6.017 2.037 1.00 97.12 185 ILE A N 1
ATOM 1426 C CA . ILE A 1 185 ? -10.305 5.674 1.221 1.00 97.12 185 ILE A CA 1
ATOM 1427 C C . ILE A 1 185 ? -11.548 5.442 2.100 1.00 97.12 185 ILE A C 1
ATOM 1429 O O . ILE A 1 185 ? -11.408 5.130 3.290 1.00 97.12 185 ILE A O 1
ATOM 1433 N N . PRO A 1 186 ? -12.770 5.577 1.549 1.00 94.88 186 PRO A N 1
ATOM 1434 C CA . PRO A 1 186 ? -14.000 5.305 2.288 1.00 94.88 186 PRO A CA 1
ATOM 1435 C C . PRO A 1 186 ? -14.043 3.859 2.797 1.00 94.88 186 PRO A C 1
ATOM 1437 O O . PRO A 1 186 ? -13.675 2.929 2.081 1.00 94.88 186 PRO A O 1
ATOM 1440 N N . ASN A 1 187 ? -14.505 3.647 4.032 1.00 91.56 187 ASN A N 1
ATOM 1441 C CA . ASN A 1 187 ? -14.557 2.301 4.619 1.00 91.56 187 ASN A CA 1
ATOM 1442 C C . ASN A 1 187 ? -15.666 1.408 4.034 1.00 91.56 187 ASN A C 1
ATOM 1444 O O . ASN A 1 187 ? -15.643 0.194 4.235 1.00 91.56 187 ASN A O 1
ATOM 1448 N N . ASP A 1 188 ? -16.604 2.012 3.308 1.00 92.69 188 ASP A N 1
ATOM 1449 C CA . ASP A 1 188 ? -17.683 1.382 2.555 1.00 92.69 188 ASP A CA 1
ATOM 1450 C C . ASP A 1 188 ? -17.347 1.233 1.063 1.00 92.69 188 ASP A C 1
ATOM 1452 O O . ASP A 1 188 ? -18.194 0.798 0.281 1.00 92.69 188 ASP A O 1
ATOM 1456 N N . PHE A 1 189 ? -16.116 1.563 0.653 1.00 96.62 189 PHE A N 1
ATOM 1457 C CA . PHE A 1 189 ? -15.651 1.313 -0.704 1.00 96.62 189 PHE A CA 1
ATOM 1458 C C . PHE A 1 189 ? -15.684 -0.188 -1.012 1.00 96.62 189 PHE A C 1
ATOM 1460 O O . PHE A 1 189 ? -15.075 -1.001 -0.313 1.00 96.62 189 PHE A O 1
ATOM 1467 N N . VAL A 1 190 ? -16.381 -0.541 -2.091 1.00 96.50 190 VAL A N 1
ATOM 1468 C CA . VAL A 1 190 ? -16.440 -1.902 -2.625 1.00 96.50 190 VAL A CA 1
ATOM 1469 C C . VAL A 1 190 ? -15.590 -1.950 -3.896 1.00 96.50 190 VAL A C 1
ATOM 1471 O O . VAL A 1 190 ? -15.955 -1.291 -4.874 1.00 96.50 190 VAL A O 1
ATOM 1474 N N . PRO A 1 191 ? -14.474 -2.702 -3.908 1.00 96.88 191 PRO A N 1
ATOM 1475 C CA . PRO A 1 191 ? -13.602 -2.792 -5.074 1.00 96.88 191 PRO A CA 1
ATOM 1476 C C . PRO A 1 191 ? -14.306 -3.441 -6.261 1.00 96.88 191 PRO A C 1
ATOM 1478 O O . PRO A 1 191 ? -15.083 -4.382 -6.099 1.00 96.88 191 PRO A O 1
ATOM 1481 N N . ILE A 1 192 ? -13.982 -2.972 -7.464 1.00 97.50 192 ILE A N 1
ATOM 1482 C CA . ILE A 1 192 ? -14.415 -3.563 -8.731 1.00 97.50 192 ILE A CA 1
ATOM 1483 C C . ILE A 1 192 ? -13.147 -3.987 -9.484 1.00 97.50 192 ILE A C 1
ATOM 1485 O O . ILE A 1 192 ? -12.611 -3.186 -10.249 1.00 97.50 192 ILE A O 1
ATOM 1489 N N . PRO A 1 193 ? -12.627 -5.207 -9.238 1.00 96.75 193 PRO A N 1
ATOM 1490 C CA . PRO A 1 193 ? -11.412 -5.683 -9.887 1.00 96.75 193 PRO A CA 1
ATOM 1491 C C . PRO A 1 193 ? -11.557 -5.723 -11.408 1.00 96.75 193 PRO A C 1
ATOM 1493 O O . PRO A 1 193 ? -12.520 -6.291 -11.930 1.00 96.75 193 PRO A O 1
ATOM 1496 N N . ASN A 1 194 ? -10.578 -5.177 -12.123 1.00 96.31 194 ASN A N 1
ATOM 1497 C CA . ASN A 1 194 ? -10.423 -5.421 -13.548 1.00 96.31 194 ASN A CA 1
ATOM 1498 C C . ASN A 1 194 ? -9.802 -6.815 -13.753 1.00 96.31 194 ASN A C 1
ATOM 1500 O O . ASN A 1 194 ? -8.618 -6.988 -13.461 1.00 96.31 194 ASN A O 1
ATOM 1504 N N . PRO A 1 195 ? -10.535 -7.798 -14.311 1.00 92.25 195 PRO A N 1
ATOM 1505 C CA . PRO A 1 195 ? -10.074 -9.186 -14.400 1.00 92.25 195 PRO A CA 1
ATOM 1506 C C . PRO A 1 195 ? -8.863 -9.384 -15.324 1.00 92.25 195 PRO A C 1
ATOM 1508 O O . PRO A 1 195 ? -8.274 -10.463 -15.342 1.00 92.25 195 PRO A O 1
ATOM 1511 N N . VAL A 1 196 ? -8.494 -8.373 -16.118 1.00 90.19 196 VAL A N 1
ATOM 1512 C CA . VAL A 1 196 ? -7.268 -8.402 -16.927 1.00 90.19 196 VAL A CA 1
ATOM 1513 C C . VAL A 1 196 ? -6.020 -8.309 -16.040 1.00 90.19 196 VAL A C 1
ATOM 1515 O O . VAL A 1 196 ? -4.995 -8.916 -16.353 1.00 90.19 196 VAL A O 1
ATOM 1518 N N . GLU A 1 197 ? -6.104 -7.580 -14.929 1.00 90.06 197 GLU A N 1
ATOM 1519 C CA . GLU A 1 197 ? -4.947 -7.198 -14.112 1.00 90.06 197 GLU A CA 1
ATOM 1520 C C . GLU A 1 197 ? -5.058 -7.692 -12.666 1.00 90.06 197 GLU A C 1
ATOM 1522 O O . GLU A 1 197 ? -4.057 -8.069 -12.055 1.00 90.06 197 GLU A O 1
ATOM 1527 N N . VAL A 1 198 ? -6.277 -7.793 -12.137 1.00 95.75 198 VAL A N 1
ATOM 1528 C CA . VAL A 1 198 ? -6.565 -8.157 -10.749 1.00 95.75 198 VAL A CA 1
ATOM 1529 C C . VAL A 1 198 ? -7.539 -9.332 -10.709 1.00 95.75 198 VAL A C 1
ATOM 1531 O O . VAL A 1 198 ? -8.667 -9.231 -11.185 1.00 95.75 198 VAL A O 1
ATOM 1534 N N . ASP A 1 199 ? -7.120 -10.441 -10.093 1.00 94.19 199 ASP A N 1
ATOM 1535 C CA . ASP A 1 199 ? -8.001 -11.596 -9.869 1.00 94.19 199 ASP A CA 1
ATOM 1536 C C . ASP A 1 199 ? -8.994 -11.304 -8.725 1.00 94.19 199 ASP A C 1
ATOM 1538 O O . ASP A 1 199 ? -10.186 -11.577 -8.848 1.00 94.19 199 ASP A O 1
ATOM 1542 N N . TYR A 1 200 ? -8.511 -10.750 -7.608 1.00 96.12 200 TYR A N 1
ATOM 1543 C CA . TYR A 1 200 ? -9.327 -10.340 -6.456 1.00 96.12 200 TYR A CA 1
ATOM 1544 C C . TYR A 1 200 ? -8.594 -9.315 -5.585 1.00 96.12 200 TYR A C 1
ATOM 1546 O O . TYR A 1 200 ? -7.394 -9.085 -5.738 1.00 96.12 200 TYR A O 1
ATOM 1554 N N . THR A 1 201 ? -9.314 -8.700 -4.648 1.00 97.44 201 THR A N 1
ATOM 1555 C CA . THR A 1 201 ? -8.747 -7.827 -3.611 1.00 97.44 201 THR A CA 1
ATOM 1556 C C . THR A 1 201 ? -8.855 -8.471 -2.240 1.00 97.44 201 THR A C 1
ATOM 1558 O O . THR A 1 201 ? -9.825 -9.174 -1.975 1.00 97.44 201 THR A O 1
ATOM 1561 N N . ILE A 1 202 ? -7.917 -8.154 -1.354 1.00 97.50 202 ILE A N 1
ATOM 1562 C CA . ILE A 1 202 ? -7.955 -8.539 0.061 1.00 97.50 202 ILE A CA 1
ATOM 1563 C C . ILE A 1 202 ? -7.824 -7.300 0.947 1.00 97.50 202 ILE A C 1
ATOM 1565 O O . ILE A 1 202 ? -7.246 -6.290 0.537 1.00 97.50 202 ILE A O 1
ATOM 1569 N N . VAL A 1 203 ? -8.343 -7.378 2.172 1.00 97.06 203 VAL A N 1
ATOM 1570 C CA . VAL A 1 203 ? -8.271 -6.292 3.158 1.00 97.06 203 VAL A CA 1
ATOM 1571 C C . VAL A 1 203 ? -7.535 -6.796 4.392 1.00 97.06 203 VAL A C 1
ATOM 1573 O O . VAL A 1 203 ? -8.042 -7.626 5.140 1.00 97.06 203 VAL A O 1
ATOM 1576 N N . VAL A 1 204 ? -6.329 -6.279 4.619 1.00 97.62 204 VAL A N 1
ATOM 1577 C CA . VAL A 1 204 ? -5.426 -6.771 5.663 1.00 97.62 204 VAL A CA 1
ATOM 1578 C C . VAL A 1 204 ? -5.390 -5.778 6.827 1.00 97.62 204 VAL A C 1
ATOM 1580 O O . VAL A 1 204 ? -5.058 -4.612 6.601 1.00 97.62 204 VAL A O 1
ATOM 1583 N N . PRO A 1 205 ? -5.681 -6.191 8.077 1.00 97.50 205 PRO A N 1
ATOM 1584 C CA . PRO A 1 205 ? -5.492 -5.329 9.240 1.00 97.50 205 PRO A CA 1
ATOM 1585 C C . PRO A 1 205 ? -4.047 -4.826 9.313 1.00 97.50 205 PRO A C 1
ATOM 1587 O O . PRO A 1 205 ? -3.105 -5.614 9.246 1.00 97.50 205 PRO A O 1
ATOM 1590 N N . LEU A 1 206 ? -3.843 -3.524 9.515 1.00 96.00 206 LEU A N 1
ATOM 1591 C CA . LEU A 1 206 ? -2.503 -2.926 9.535 1.00 96.00 206 LEU A CA 1
ATOM 1592 C C . LEU A 1 206 ? -1.610 -3.558 10.623 1.00 96.00 206 LEU A C 1
ATOM 1594 O O . LEU A 1 206 ? -0.420 -3.781 10.413 1.00 96.00 206 LEU A O 1
ATOM 1598 N N . LYS A 1 207 ? -2.206 -3.948 11.758 1.00 93.12 207 LYS A N 1
ATOM 1599 C CA . LYS A 1 207 ? -1.526 -4.658 12.855 1.00 93.12 207 LYS A CA 1
ATOM 1600 C C . LYS A 1 207 ? -0.960 -6.029 12.459 1.00 93.12 207 LYS A C 1
ATOM 1602 O O . LYS A 1 207 ? 0.015 -6.471 13.059 1.00 93.12 207 LYS A O 1
ATOM 1607 N N . THR A 1 208 ? -1.520 -6.695 11.443 1.00 94.00 208 THR A N 1
ATOM 1608 C CA . THR A 1 208 ? -1.027 -7.998 10.954 1.00 94.00 208 THR A CA 1
ATOM 1609 C C . THR A 1 208 ? 0.419 -7.899 10.477 1.00 94.00 208 THR A C 1
ATOM 1611 O O . THR A 1 208 ? 1.187 -8.845 10.631 1.00 94.00 208 THR A O 1
ATOM 1614 N N . PHE A 1 209 ? 0.828 -6.734 9.968 1.00 88.81 209 PHE A N 1
ATOM 1615 C CA . PHE A 1 209 ? 2.200 -6.507 9.530 1.00 88.81 209 PHE A CA 1
ATOM 1616 C C . PHE A 1 209 ? 3.195 -6.377 10.682 1.00 88.81 209 PHE A C 1
ATOM 1618 O O . PHE A 1 209 ? 4.385 -6.414 10.402 1.00 88.81 209 PHE A O 1
ATOM 1625 N N . LEU A 1 210 ? 2.761 -6.276 11.940 1.00 83.56 210 LEU A N 1
ATOM 1626 C CA . LEU A 1 210 ? 3.631 -6.225 13.124 1.00 83.56 210 LEU A CA 1
ATOM 1627 C C . LEU A 1 210 ? 3.532 -7.487 13.992 1.00 83.56 210 LEU A C 1
ATOM 1629 O O . LEU A 1 210 ? 4.392 -7.708 14.837 1.00 83.56 210 LEU A O 1
ATOM 1633 N N . ASP A 1 211 ? 2.519 -8.333 13.781 1.00 84.44 211 ASP A N 1
ATOM 1634 C CA . ASP A 1 211 ? 2.293 -9.523 14.605 1.00 84.44 211 ASP A CA 1
ATOM 1635 C C . ASP A 1 211 ? 3.375 -10.599 14.359 1.00 84.44 211 ASP A C 1
ATOM 1637 O O . ASP A 1 211 ? 3.428 -11.179 13.266 1.00 84.44 211 ASP A O 1
ATOM 1641 N N . PRO A 1 212 ? 4.196 -10.961 15.367 1.00 80.31 212 PRO A N 1
ATOM 1642 C CA . PRO A 1 212 ? 5.213 -12.007 15.233 1.00 80.31 212 PRO A CA 1
ATOM 1643 C C . PRO A 1 212 ? 4.649 -13.369 14.803 1.00 80.31 212 PRO A C 1
ATOM 1645 O O . PRO A 1 212 ? 5.365 -14.186 14.226 1.00 80.31 212 PRO A O 1
ATOM 1648 N N . LYS A 1 213 ? 3.360 -13.635 15.050 1.00 89.19 213 LYS A N 1
ATOM 1649 C CA . LYS A 1 213 ? 2.698 -14.871 14.611 1.00 89.19 213 LYS A CA 1
ATOM 1650 C C . LYS A 1 213 ? 2.496 -14.911 13.100 1.00 89.19 213 LYS A C 1
ATOM 1652 O O . LYS A 1 213 ? 2.581 -15.996 12.521 1.00 89.19 213 LYS A O 1
ATOM 1657 N N . CYS A 1 214 ? 2.298 -13.756 12.470 1.00 86.19 214 CYS A N 1
ATOM 1658 C CA . CYS A 1 214 ? 2.056 -13.606 11.034 1.00 86.19 214 CYS A CA 1
ATOM 1659 C C . CYS A 1 214 ? 3.342 -13.387 10.230 1.00 86.19 214 CYS A C 1
ATOM 1661 O O . CYS A 1 214 ? 3.363 -13.644 9.028 1.00 86.19 214 CYS A O 1
ATOM 1663 N N . VAL A 1 215 ? 4.414 -12.922 10.871 1.00 80.31 215 VAL A N 1
ATOM 1664 C CA . VAL A 1 215 ? 5.655 -12.519 10.198 1.00 80.31 215 VAL A CA 1
ATOM 1665 C C . VAL A 1 215 ? 6.648 -13.677 10.130 1.00 80.31 215 VAL A C 1
ATOM 1667 O O . VAL A 1 215 ? 6.888 -14.377 11.114 1.00 80.31 215 VAL A O 1
ATOM 1670 N N . ARG A 1 216 ? 7.258 -13.875 8.962 1.00 81.25 216 ARG A N 1
ATOM 1671 C CA . ARG A 1 216 ? 8.366 -14.809 8.736 1.00 81.25 216 ARG A CA 1
ATOM 1672 C C . ARG A 1 216 ? 9.489 -14.114 7.979 1.00 81.25 216 ARG A C 1
ATOM 1674 O O . ARG A 1 216 ? 9.239 -13.238 7.152 1.00 81.25 216 ARG A O 1
ATOM 1681 N N . TYR A 1 217 ? 10.710 -14.558 8.239 1.00 77.62 217 TYR A N 1
ATOM 1682 C CA . TYR A 1 217 ? 11.904 -14.123 7.529 1.00 77.62 217 TYR A CA 1
ATOM 1683 C C . TYR A 1 217 ? 12.496 -15.313 6.782 1.00 77.62 217 TYR A C 1
ATOM 1685 O O . TYR A 1 217 ? 12.539 -16.426 7.303 1.00 77.62 217 TYR A O 1
ATOM 1693 N N . SER A 1 218 ? 12.921 -15.074 5.551 1.00 71.25 218 SER A N 1
ATOM 1694 C CA . SER A 1 218 ? 13.593 -16.056 4.701 1.00 71.25 218 SER A CA 1
ATOM 1695 C C . SER A 1 218 ? 14.767 -15.383 4.018 1.00 71.25 218 SER A C 1
ATOM 1697 O O . SER A 1 218 ? 14.627 -14.247 3.589 1.00 71.25 218 SER A O 1
ATOM 1699 N N . GLU A 1 219 ? 15.884 -16.070 3.855 1.00 70.81 219 GLU A N 1
ATOM 1700 C CA . GLU A 1 219 ? 17.050 -15.533 3.158 1.00 70.81 219 GLU A CA 1
ATOM 1701 C C . GLU A 1 219 ? 17.128 -16.119 1.745 1.00 70.81 219 GLU A C 1
ATOM 1703 O O . GLU A 1 219 ? 16.926 -17.320 1.548 1.00 70.81 219 GLU A O 1
ATOM 1708 N N . PHE A 1 220 ? 17.432 -15.291 0.748 1.00 60.16 220 PHE A N 1
ATOM 1709 C CA . PHE A 1 220 ? 17.738 -15.753 -0.603 1.00 60.16 220 PHE A CA 1
ATOM 1710 C C . PHE A 1 220 ? 18.984 -15.059 -1.146 1.00 60.16 220 PHE A C 1
ATOM 1712 O O . PHE A 1 220 ? 19.303 -13.932 -0.780 1.00 60.16 220 PHE A O 1
ATOM 1719 N N . LYS A 1 221 ? 19.703 -15.735 -2.046 1.00 63.84 221 LYS A N 1
ATOM 1720 C CA . LYS A 1 221 ? 20.888 -15.167 -2.695 1.00 63.84 221 LYS A CA 1
ATOM 1721 C C . LYS A 1 221 ? 20.514 -14.542 -4.030 1.00 63.84 221 LYS A C 1
ATOM 1723 O O . LYS A 1 221 ? 20.021 -15.229 -4.921 1.00 63.84 221 LYS A O 1
ATOM 1728 N N . PHE A 1 222 ? 20.836 -13.269 -4.210 1.00 58.06 222 PHE A N 1
ATOM 1729 C CA . PHE A 1 222 ? 20.727 -12.571 -5.486 1.00 58.06 222 PHE A CA 1
ATOM 1730 C C . PHE A 1 222 ? 22.084 -11.990 -5.860 1.00 58.06 222 PHE A C 1
ATOM 1732 O O . PHE A 1 222 ? 22.668 -11.212 -5.111 1.00 58.06 222 PHE A O 1
ATOM 1739 N N . ARG A 1 223 ? 22.616 -12.387 -7.023 1.00 60.44 223 ARG A N 1
ATOM 1740 C CA . ARG A 1 223 ? 23.942 -11.946 -7.504 1.00 60.44 223 ARG A CA 1
ATOM 1741 C C . ARG A 1 223 ? 25.070 -12.128 -6.467 1.00 60.44 223 ARG A C 1
ATOM 1743 O O . ARG A 1 223 ? 25.994 -11.328 -6.406 1.00 60.44 223 ARG A O 1
ATOM 1750 N N . GLY A 1 224 ? 24.992 -13.188 -5.658 1.00 63.09 224 GLY A N 1
ATOM 1751 C CA . GLY A 1 224 ? 25.980 -13.502 -4.618 1.00 63.09 224 GLY A CA 1
ATOM 1752 C C . GLY A 1 224 ? 25.791 -12.758 -3.292 1.00 63.09 224 GLY A C 1
ATOM 1753 O O . GLY A 1 224 ? 26.503 -13.068 -2.342 1.00 63.09 224 GLY A O 1
ATOM 1754 N N . ILE A 1 225 ? 24.825 -11.840 -3.207 1.00 57.97 225 ILE A N 1
ATOM 1755 C CA . ILE A 1 225 ? 24.452 -11.131 -1.981 1.00 57.97 225 ILE A CA 1
ATOM 1756 C C . ILE A 1 225 ? 23.275 -11.862 -1.338 1.00 57.97 225 ILE A C 1
ATOM 1758 O O . ILE A 1 225 ? 22.292 -12.179 -2.011 1.00 57.97 225 ILE A O 1
ATOM 1762 N N . SER A 1 226 ? 23.395 -12.148 -0.046 1.00 63.53 226 SER A N 1
ATOM 1763 C CA . SER A 1 226 ? 22.297 -12.640 0.780 1.00 63.53 226 SER A CA 1
ATOM 1764 C C . SER A 1 226 ? 21.324 -11.510 1.092 1.00 63.53 226 SER A C 1
ATOM 1766 O O . SER A 1 226 ? 21.741 -10.449 1.546 1.00 63.53 226 SER A O 1
ATOM 1768 N N . ILE A 1 227 ? 20.043 -11.736 0.827 1.00 64.69 227 ILE A N 1
ATOM 1769 C CA . ILE A 1 227 ? 18.963 -10.786 1.083 1.00 64.69 227 ILE A CA 1
ATOM 1770 C C . ILE A 1 227 ? 17.933 -11.482 1.952 1.00 64.69 227 ILE A C 1
ATOM 1772 O O . ILE A 1 227 ? 17.395 -12.527 1.569 1.00 64.69 227 ILE A O 1
ATOM 1776 N N . VAL A 1 228 ? 17.607 -10.880 3.087 1.00 66.56 228 VAL A N 1
ATOM 1777 C CA . VAL A 1 228 ? 16.445 -11.293 3.864 1.00 66.56 228 VAL A CA 1
ATOM 1778 C C . VAL A 1 228 ? 15.180 -10.714 3.249 1.00 66.56 228 VAL A C 1
ATOM 1780 O O . VAL A 1 228 ? 15.030 -9.525 2.975 1.00 66.56 228 VAL A O 1
ATOM 1783 N N . ASN A 1 229 ? 14.235 -11.611 3.034 1.00 69.50 229 ASN A N 1
ATOM 1784 C CA . ASN A 1 229 ? 12.882 -11.340 2.615 1.00 69.50 229 ASN A CA 1
ATOM 1785 C C . ASN A 1 229 ? 11.943 -11.492 3.810 1.00 69.50 229 ASN A C 1
ATOM 1787 O O . ASN A 1 229 ? 11.905 -12.537 4.467 1.00 69.50 229 ASN A O 1
ATOM 1791 N N . ARG A 1 230 ? 11.137 -10.458 4.034 1.00 81.81 230 ARG A N 1
ATOM 1792 C CA . ARG A 1 230 ? 10.041 -10.463 4.994 1.00 81.81 230 ARG A CA 1
ATOM 1793 C C . ARG A 1 230 ? 8.763 -10.936 4.313 1.00 81.81 230 ARG A C 1
ATOM 1795 O O . ARG A 1 230 ? 8.341 -10.362 3.312 1.00 81.81 230 ARG A O 1
ATOM 1802 N N . SER A 1 231 ? 8.124 -11.943 4.893 1.00 83.06 231 SER A N 1
ATOM 1803 C CA . SER A 1 231 ? 6.820 -12.446 4.464 1.00 83.06 231 SER A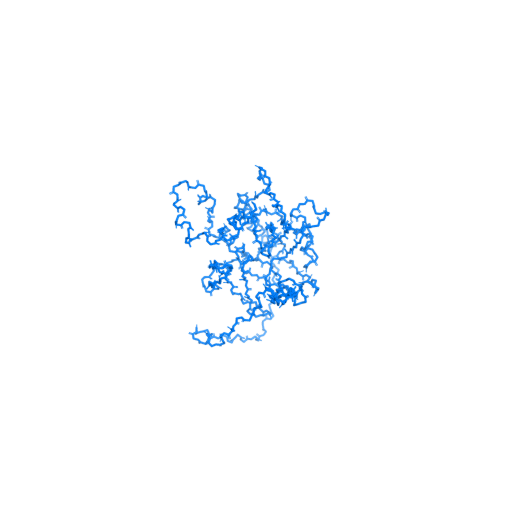 CA 1
ATOM 1804 C C . SER A 1 231 ? 5.798 -12.299 5.586 1.00 83.06 231 SER A C 1
ATOM 1806 O O . SER A 1 231 ? 6.102 -12.548 6.752 1.00 83.06 231 SER A O 1
ATOM 1808 N N . VAL A 1 232 ? 4.581 -11.902 5.234 1.00 88.44 232 VAL A N 1
ATOM 1809 C CA . VAL A 1 232 ? 3.451 -11.738 6.148 1.00 88.44 232 VAL A CA 1
ATOM 1810 C C . VAL A 1 232 ? 2.317 -12.626 5.679 1.00 88.44 232 VAL A C 1
ATOM 1812 O O . VAL A 1 232 ? 1.823 -12.474 4.565 1.00 88.44 232 VAL A O 1
ATOM 1815 N N . PHE A 1 233 ? 1.920 -13.547 6.547 1.00 94.44 233 PHE A N 1
ATOM 1816 C CA . PHE A 1 233 ? 0.825 -14.473 6.319 1.00 94.44 233 PHE A CA 1
ATOM 1817 C C . PHE A 1 233 ? -0.468 -13.860 6.844 1.00 94.44 233 PHE A C 1
ATOM 1819 O O . PHE A 1 233 ? -0.565 -13.491 8.018 1.00 94.44 233 PHE A O 1
ATOM 1826 N N . HIS A 1 234 ? -1.462 -13.769 5.972 1.00 96.31 234 HIS A N 1
ATOM 1827 C CA . HIS A 1 234 ? -2.787 -13.266 6.287 1.00 96.31 234 HIS A CA 1
ATOM 1828 C C . HIS A 1 234 ? -3.834 -14.323 5.937 1.00 96.31 234 HIS A C 1
ATOM 1830 O O . HIS A 1 234 ? -3.812 -14.880 4.846 1.00 96.31 234 HIS A O 1
ATOM 1836 N N . GLN A 1 235 ? -4.742 -14.603 6.870 1.00 96.12 235 GLN A N 1
ATOM 1837 C CA . GLN A 1 235 ? -5.896 -15.460 6.625 1.00 96.12 235 GLN A CA 1
ATOM 1838 C C . GLN A 1 235 ? -7.045 -14.588 6.115 1.00 96.12 235 GLN A C 1
ATOM 1840 O O . GLN A 1 235 ? -7.696 -13.912 6.909 1.00 96.12 235 GLN A O 1
ATOM 1845 N N . ASP A 1 236 ? -7.276 -14.621 4.808 1.00 94.50 236 ASP A N 1
ATOM 1846 C CA . ASP A 1 236 ? -8.449 -14.032 4.174 1.00 94.50 236 ASP A CA 1
ATOM 1847 C C . ASP A 1 236 ? -9.666 -14.959 4.357 1.00 94.50 236 ASP A C 1
ATOM 1849 O O . ASP A 1 236 ? -9.540 -16.192 4.382 1.00 94.50 236 ASP A O 1
ATOM 1853 N N . GLU A 1 237 ? -10.849 -14.366 4.522 1.00 92.00 237 GLU A N 1
ATOM 1854 C CA . GLU A 1 237 ? -12.094 -15.101 4.785 1.00 92.00 237 GLU A CA 1
ATOM 1855 C C . GLU A 1 237 ? -12.585 -15.893 3.566 1.00 92.00 237 GLU A C 1
ATOM 1857 O O . GLU A 1 237 ? -13.225 -16.933 3.724 1.00 92.00 237 GLU A O 1
ATOM 1862 N N . VAL A 1 238 ? -12.287 -15.415 2.356 1.00 94.44 238 VAL A N 1
ATOM 1863 C CA . VAL A 1 238 ? -12.792 -15.971 1.094 1.00 94.44 238 VAL A CA 1
ATOM 1864 C C . VAL A 1 238 ? -11.712 -16.780 0.382 1.00 94.44 238 VAL A C 1
ATOM 1866 O O . VAL A 1 238 ? -11.981 -17.861 -0.141 1.00 94.44 238 VAL A O 1
ATOM 1869 N N . HIS A 1 239 ? -10.484 -16.267 0.366 1.00 92.75 239 HIS A N 1
ATOM 1870 C CA . HIS A 1 239 ? -9.392 -16.775 -0.463 1.00 92.75 239 HIS A CA 1
ATOM 1871 C C . HIS A 1 239 ? -8.393 -17.656 0.295 1.00 92.75 239 HIS A C 1
ATOM 1873 O O . HIS A 1 239 ? -7.515 -18.260 -0.321 1.00 92.75 239 HIS A O 1
ATOM 1879 N N . GLY A 1 240 ? -8.545 -17.802 1.612 1.00 94.56 240 GLY A N 1
ATOM 1880 C CA . GLY A 1 240 ? -7.655 -18.627 2.418 1.00 94.56 240 GLY A CA 1
ATOM 1881 C C . GLY A 1 240 ? -6.385 -17.882 2.831 1.00 94.56 240 GLY A C 1
ATOM 1882 O O . GLY A 1 240 ? -6.418 -16.695 3.142 1.00 94.56 240 GLY A O 1
ATOM 1883 N N . VAL A 1 241 ? -5.255 -18.587 2.894 1.00 94.56 241 VAL A N 1
ATOM 1884 C CA . VAL A 1 241 ? -3.984 -17.983 3.317 1.00 94.56 241 VAL A CA 1
ATOM 1885 C C . VAL A 1 241 ? -3.333 -17.240 2.154 1.00 94.56 241 VAL A C 1
ATOM 1887 O O . VAL A 1 241 ? -2.957 -17.840 1.150 1.00 94.56 241 VAL A O 1
ATOM 1890 N N . GLU A 1 242 ? -3.115 -15.944 2.346 1.00 95.38 242 GLU A N 1
ATOM 1891 C CA . GLU A 1 242 ? -2.360 -15.074 1.455 1.00 95.38 242 GLU A CA 1
ATOM 1892 C C . GLU A 1 242 ? -1.010 -14.698 2.053 1.00 95.38 242 GLU A C 1
ATOM 1894 O O . GLU A 1 242 ? -0.857 -14.527 3.265 1.00 95.38 242 GLU A O 1
ATOM 1899 N N . ILE A 1 243 ? -0.019 -14.537 1.177 1.00 94.56 243 ILE A N 1
ATOM 1900 C CA . ILE A 1 243 ? 1.340 -14.163 1.563 1.00 94.56 243 ILE A CA 1
ATOM 1901 C C . ILE A 1 243 ? 1.674 -12.821 0.923 1.00 94.56 243 ILE A C 1
ATOM 1903 O O . ILE A 1 243 ? 1.785 -12.702 -0.300 1.00 94.56 243 ILE A O 1
ATOM 1907 N N . VAL A 1 244 ? 1.885 -11.816 1.766 1.00 94.06 244 VAL A N 1
ATOM 1908 C CA . VAL A 1 244 ? 2.423 -10.514 1.367 1.00 94.06 244 VAL A CA 1
ATOM 1909 C C . VAL A 1 244 ? 3.930 -10.543 1.582 1.00 94.06 244 VAL A C 1
ATOM 1911 O O . VAL A 1 244 ? 4.384 -10.867 2.676 1.00 94.06 244 VAL A O 1
ATOM 1914 N N . TRP A 1 245 ? 4.724 -10.205 0.571 1.00 86.44 245 TRP A N 1
ATOM 1915 C CA . TRP A 1 245 ? 6.189 -10.270 0.656 1.00 86.44 245 TRP A CA 1
ATOM 1916 C C . TRP A 1 245 ? 6.864 -9.169 -0.168 1.00 86.44 245 TRP A C 1
ATOM 1918 O O . TRP A 1 245 ? 6.196 -8.406 -0.874 1.00 86.44 245 TRP A O 1
ATOM 1928 N N . GLY A 1 246 ? 8.191 -9.062 -0.052 1.00 81.56 246 GLY A N 1
ATOM 1929 C CA . GLY A 1 246 ? 9.002 -8.126 -0.829 1.00 81.56 246 GLY A CA 1
ATOM 1930 C C . GLY A 1 246 ? 8.613 -6.660 -0.616 1.00 81.56 246 GLY A C 1
ATOM 1931 O O . GLY A 1 246 ? 8.323 -6.233 0.502 1.00 81.56 246 GLY A O 1
ATOM 1932 N N . PHE A 1 247 ? 8.598 -5.886 -1.708 1.00 84.12 247 PHE A N 1
ATOM 1933 C CA . PHE A 1 247 ? 8.282 -4.451 -1.690 1.00 84.12 247 PHE A CA 1
ATOM 1934 C C . PHE A 1 247 ? 6.971 -4.155 -0.948 1.00 84.12 247 PHE A C 1
ATOM 1936 O O . PHE A 1 247 ? 6.944 -3.293 -0.070 1.00 84.12 247 PHE A O 1
ATOM 1943 N N . THR A 1 248 ? 5.906 -4.904 -1.252 1.00 92.06 248 THR A N 1
ATOM 1944 C CA . THR A 1 248 ? 4.583 -4.712 -0.646 1.00 92.06 248 THR A CA 1
ATOM 1945 C C . THR A 1 248 ? 4.641 -4.888 0.869 1.00 92.06 248 THR A C 1
ATOM 1947 O O . T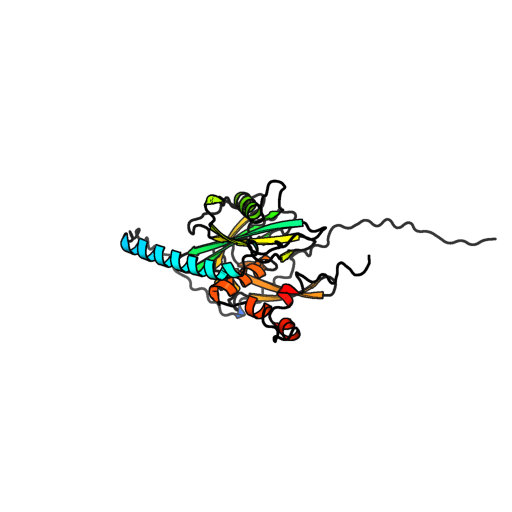HR A 1 248 ? 4.260 -3.983 1.607 1.00 92.06 248 THR A O 1
ATOM 1950 N N . ALA A 1 249 ? 5.178 -6.017 1.351 1.00 87.94 249 ALA A N 1
ATOM 1951 C CA . ALA A 1 249 ? 5.256 -6.289 2.787 1.00 87.94 249 ALA A CA 1
ATOM 1952 C C . ALA A 1 249 ? 6.082 -5.237 3.525 1.00 87.94 249 ALA A C 1
ATOM 1954 O O . ALA A 1 249 ? 5.710 -4.828 4.626 1.00 87.94 249 ALA A O 1
ATOM 1955 N N . ASN A 1 250 ? 7.176 -4.779 2.919 1.00 84.19 250 ASN A N 1
ATOM 1956 C CA . ASN A 1 250 ? 8.051 -3.797 3.536 1.00 84.19 250 ASN A CA 1
ATOM 1957 C C . ASN A 1 250 ? 7.346 -2.451 3.737 1.00 84.19 250 ASN A C 1
ATOM 1959 O O . ASN A 1 250 ? 7.360 -1.925 4.848 1.00 84.19 250 ASN A O 1
ATOM 1963 N N . TYR A 1 251 ? 6.654 -1.933 2.719 1.00 90.31 251 TYR A N 1
ATOM 1964 C CA . TYR A 1 251 ? 5.917 -0.672 2.849 1.00 90.31 251 TYR A CA 1
ATOM 1965 C C . TYR A 1 251 ? 4.684 -0.784 3.748 1.00 90.31 251 TYR A C 1
ATOM 1967 O O . TYR A 1 251 ? 4.402 0.154 4.493 1.00 90.31 251 TYR A O 1
ATOM 1975 N N . CYS A 1 252 ? 3.995 -1.931 3.770 1.00 93.06 252 CYS A N 1
ATOM 1976 C CA . CYS A 1 252 ? 2.951 -2.176 4.768 1.00 93.06 252 CYS A CA 1
ATOM 1977 C C . CYS A 1 252 ? 3.512 -2.130 6.199 1.00 93.06 252 CYS A C 1
ATOM 1979 O O . CYS A 1 252 ? 2.907 -1.541 7.090 1.00 93.06 252 CYS A O 1
ATOM 1981 N N . THR A 1 253 ? 4.682 -2.738 6.418 1.00 85.69 253 THR A N 1
ATOM 1982 C CA . THR A 1 253 ? 5.353 -2.770 7.730 1.00 85.69 253 THR A CA 1
ATOM 1983 C C . THR A 1 253 ? 5.804 -1.379 8.145 1.00 85.69 253 THR A C 1
ATOM 1985 O O . THR A 1 253 ? 5.550 -0.963 9.269 1.00 85.69 253 THR A O 1
ATOM 1988 N N . PHE A 1 254 ? 6.434 -0.647 7.227 1.00 85.00 254 PHE A N 1
ATOM 1989 C CA . PHE A 1 254 ? 6.871 0.727 7.444 1.00 85.00 254 PHE A CA 1
ATOM 1990 C C . PHE A 1 254 ? 5.701 1.622 7.866 1.00 85.00 254 PHE A C 1
ATOM 1992 O O . PHE A 1 254 ? 5.778 2.317 8.877 1.00 85.00 254 PHE A O 1
ATOM 1999 N N . LEU A 1 255 ? 4.579 1.528 7.149 1.00 90.38 255 LEU A N 1
ATOM 2000 C CA . LEU A 1 255 ? 3.365 2.263 7.482 1.00 90.38 255 LEU A CA 1
ATOM 2001 C C . LEU A 1 255 ? 2.806 1.863 8.856 1.00 90.38 255 LEU A C 1
ATOM 2003 O O . LEU A 1 255 ? 2.428 2.730 9.642 1.00 90.38 255 LEU A O 1
ATOM 2007 N N . ALA A 1 256 ? 2.782 0.563 9.164 1.00 88.62 256 ALA A N 1
ATOM 2008 C CA . ALA A 1 256 ? 2.308 0.062 10.450 1.00 88.62 256 ALA A CA 1
ATOM 2009 C C . ALA A 1 256 ? 3.151 0.589 11.621 1.00 88.62 256 ALA A C 1
ATOM 2011 O O . ALA A 1 256 ? 2.581 1.042 12.610 1.00 88.62 256 ALA A O 1
ATOM 2012 N N . LYS A 1 257 ? 4.482 0.603 11.490 1.00 84.06 257 LYS A N 1
ATOM 2013 C CA . LYS A 1 257 ? 5.404 1.123 12.513 1.00 84.06 257 LYS A CA 1
ATOM 2014 C C . LYS A 1 257 ? 5.202 2.614 12.782 1.00 84.06 257 LYS A C 1
ATOM 2016 O O . LYS A 1 257 ? 5.048 3.015 13.934 1.00 84.06 257 LYS A O 1
ATOM 2021 N N . ILE A 1 258 ? 5.116 3.428 11.724 1.00 83.12 258 ILE A N 1
ATOM 2022 C CA . ILE A 1 258 ? 4.875 4.875 11.858 1.00 83.12 258 ILE A CA 1
ATOM 2023 C C . ILE A 1 258 ? 3.549 5.137 12.574 1.00 83.12 258 ILE A C 1
ATOM 2025 O O . ILE A 1 258 ? 3.477 5.951 13.494 1.00 83.12 258 ILE A O 1
ATOM 2029 N N . ILE A 1 259 ? 2.479 4.463 12.144 1.00 87.50 259 ILE A N 1
ATOM 2030 C CA . ILE A 1 259 ? 1.131 4.788 12.609 1.00 87.50 259 ILE A CA 1
ATOM 2031 C C . ILE A 1 259 ? 0.843 4.213 14.002 1.00 87.50 259 ILE A C 1
ATOM 2033 O O . ILE A 1 259 ? 0.255 4.917 14.830 1.00 87.50 259 ILE A O 1
ATOM 2037 N N . LEU A 1 260 ? 1.218 2.952 14.251 1.00 84.62 260 LEU A N 1
ATOM 2038 C CA . LEU A 1 260 ? 0.805 2.194 15.439 1.00 84.62 260 LEU A CA 1
ATOM 2039 C C . LEU A 1 260 ? 1.824 2.255 16.580 1.00 84.62 260 LEU A C 1
ATOM 2041 O O . LEU A 1 260 ? 1.421 2.316 17.739 1.00 84.62 260 LEU A O 1
ATOM 2045 N N . GLU A 1 261 ? 3.121 2.252 16.274 1.00 76.69 261 GLU A N 1
ATOM 2046 C CA . GLU A 1 261 ? 4.187 2.215 17.287 1.00 76.69 261 GLU A CA 1
ATOM 2047 C C . GLU A 1 261 ? 4.788 3.601 17.567 1.00 76.69 261 GLU A C 1
ATOM 2049 O O . GLU A 1 261 ? 5.566 3.751 18.505 1.00 76.69 261 GLU A O 1
ATOM 2054 N N . ASN A 1 262 ? 4.380 4.635 16.815 1.00 65.75 262 ASN A N 1
ATOM 2055 C CA . ASN A 1 262 ? 4.935 5.993 16.892 1.00 65.75 262 ASN A CA 1
ATOM 2056 C C . ASN A 1 262 ? 6.460 6.024 16.709 1.00 65.75 262 ASN A C 1
ATOM 2058 O O . ASN A 1 262 ? 7.132 6.874 17.295 1.00 65.75 262 ASN A O 1
ATOM 2062 N N . GLU A 1 263 ? 7.017 5.091 15.932 1.00 59.75 263 GLU A N 1
ATOM 2063 C CA . GLU A 1 263 ? 8.459 5.056 15.710 1.00 59.75 263 GLU A CA 1
ATOM 2064 C C . GLU A 1 263 ? 8.891 6.283 14.893 1.00 59.75 263 GLU A C 1
ATOM 2066 O O . GLU A 1 263 ? 8.496 6.458 13.737 1.00 59.75 263 GLU A O 1
ATOM 2071 N N . ASP A 1 264 ? 9.737 7.130 15.489 1.00 52.28 264 ASP A N 1
ATOM 2072 C CA . ASP A 1 264 ? 10.419 8.207 14.775 1.00 52.28 264 ASP A CA 1
ATOM 2073 C C . ASP A 1 264 ? 11.609 7.630 14.003 1.00 52.28 264 ASP A C 1
ATOM 2075 O O . ASP A 1 264 ? 12.771 7.701 14.407 1.00 52.28 264 ASP A O 1
ATOM 2079 N N . PHE A 1 265 ? 11.296 7.016 12.865 1.00 48.47 265 PHE A N 1
ATOM 2080 C CA . PHE A 1 265 ? 12.305 6.477 11.961 1.00 48.47 265 PHE A CA 1
ATOM 2081 C C . PHE A 1 265 ? 13.314 7.547 11.516 1.00 48.47 265 PHE A C 1
ATOM 2083 O O . PHE A 1 265 ? 14.477 7.226 11.296 1.00 48.47 265 PHE A O 1
ATOM 2090 N N . LEU A 1 266 ? 12.903 8.817 11.405 1.00 42.22 266 LEU A N 1
ATOM 2091 C CA . LEU A 1 266 ? 13.767 9.925 10.987 1.00 42.22 266 LEU A CA 1
ATOM 2092 C C . LEU A 1 266 ? 14.696 10.424 12.098 1.00 42.22 266 LEU A C 1
ATOM 2094 O O . LEU A 1 266 ? 15.786 10.886 11.770 1.00 42.22 266 LEU A O 1
ATOM 2098 N N . ALA A 1 267 ? 14.354 10.270 13.380 1.00 43.88 267 ALA A N 1
ATOM 2099 C CA . ALA A 1 267 ? 15.305 10.476 14.478 1.00 43.88 267 ALA A CA 1
ATOM 2100 C C . ALA A 1 267 ? 16.488 9.503 14.388 1.00 43.88 267 ALA A C 1
ATOM 2102 O O . ALA A 1 267 ? 17.627 9.912 14.588 1.00 43.88 267 ALA A O 1
ATOM 2103 N N . ILE A 1 268 ? 16.239 8.251 13.992 1.00 38.25 268 ILE A N 1
ATOM 2104 C CA . ILE A 1 2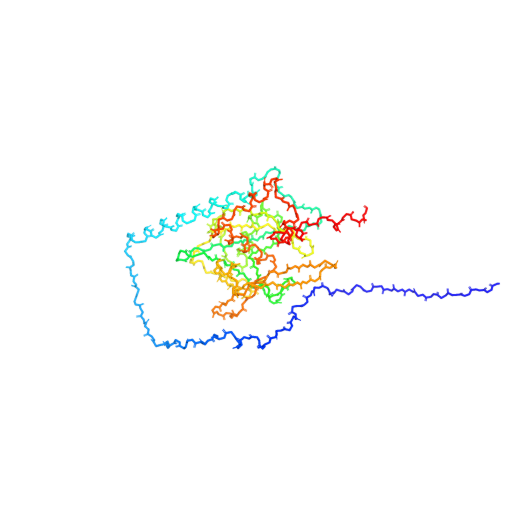68 ? 17.303 7.268 13.731 1.00 38.25 268 ILE A CA 1
ATOM 2105 C C . ILE A 1 268 ? 18.169 7.708 12.537 1.00 38.25 268 ILE A C 1
ATOM 2107 O O . ILE A 1 268 ? 19.383 7.527 12.556 1.00 38.25 268 ILE A O 1
ATOM 2111 N N . PHE A 1 269 ? 17.573 8.332 11.514 1.00 38.44 269 PHE A N 1
ATOM 2112 C CA . PHE A 1 269 ? 18.314 8.863 10.361 1.00 38.44 269 PHE A CA 1
ATOM 2113 C C . PHE A 1 269 ? 19.056 10.188 10.640 1.00 38.44 269 PHE A C 1
ATOM 2115 O O . PHE A 1 269 ? 20.008 10.497 9.926 1.00 38.44 269 PHE A O 1
ATOM 2122 N N . ASN A 1 270 ? 18.647 10.960 11.655 1.00 35.69 270 ASN A N 1
ATOM 2123 C CA . ASN A 1 270 ? 19.211 12.273 12.001 1.00 35.69 270 ASN A CA 1
ATOM 2124 C C . ASN A 1 270 ? 20.121 12.269 13.253 1.00 35.69 270 ASN A C 1
ATOM 2126 O O . ASN A 1 270 ? 20.738 13.296 13.545 1.00 35.69 270 ASN A O 1
ATOM 2130 N N . ASP A 1 271 ? 20.233 11.157 13.991 1.00 37.09 271 ASP A N 1
ATOM 2131 C CA . ASP A 1 271 ? 21.144 11.010 15.137 1.00 37.09 271 ASP A CA 1
ATOM 2132 C C . ASP A 1 271 ? 22.574 10.683 14.671 1.00 37.09 271 ASP A C 1
ATOM 2134 O O . ASP A 1 271 ? 22.901 9.566 14.270 1.00 37.09 271 ASP A O 1
ATOM 2138 N N . SER A 1 272 ? 23.458 11.680 14.755 1.00 35.38 272 SER A N 1
ATOM 2139 C CA . SER A 1 272 ? 24.864 11.590 14.342 1.00 35.38 272 SER A CA 1
ATOM 2140 C C . SER A 1 272 ? 25.743 10.711 15.241 1.00 35.38 272 SER A C 1
ATOM 2142 O O . SER A 1 272 ? 26.919 10.510 14.932 1.00 35.38 272 SER A O 1
ATOM 2144 N N . THR A 1 273 ? 25.204 10.194 16.348 1.00 35.00 273 THR A N 1
ATOM 2145 C CA . THR A 1 273 ? 25.929 9.350 17.308 1.00 35.00 273 THR A CA 1
ATOM 2146 C C . THR A 1 273 ? 25.629 7.859 17.163 1.00 35.00 273 THR A C 1
ATOM 2148 O O . THR A 1 273 ? 26.302 7.040 17.794 1.00 35.00 273 THR A O 1
ATOM 2151 N N . TYR A 1 274 ? 24.678 7.483 16.301 1.00 33.91 274 TYR A N 1
ATOM 2152 C CA . TYR A 1 274 ? 24.295 6.089 16.097 1.00 33.91 274 TYR A CA 1
ATOM 2153 C C . TYR A 1 274 ? 25.300 5.357 15.179 1.00 33.91 274 TYR A C 1
ATOM 2155 O O . TYR A 1 274 ? 25.493 5.758 14.028 1.00 33.91 274 TYR A O 1
ATOM 2163 N N . PRO A 1 275 ? 25.972 4.278 15.633 1.00 33.16 275 PRO A N 1
ATOM 2164 C CA . PRO A 1 275 ? 26.980 3.597 14.824 1.00 33.16 275 PRO A CA 1
ATOM 2165 C C . PRO A 1 275 ? 26.346 2.864 13.634 1.00 33.16 275 PRO A C 1
ATOM 2167 O O . PRO A 1 275 ? 25.527 1.962 13.812 1.00 33.16 275 PRO A O 1
ATOM 2170 N N . LEU A 1 276 ? 26.807 3.178 12.419 1.00 34.59 276 LEU A N 1
ATOM 2171 C CA . LEU A 1 276 ? 26.414 2.549 11.143 1.00 34.59 276 LEU A CA 1
ATOM 2172 C C . LEU A 1 276 ? 26.472 1.004 11.142 1.00 34.59 276 LEU A C 1
ATOM 2174 O O . LEU A 1 276 ? 25.792 0.358 10.355 1.00 34.59 276 LEU A O 1
ATOM 2178 N N . GLN A 1 277 ? 27.251 0.388 12.035 1.00 35.28 277 GLN A N 1
ATOM 2179 C CA . GLN A 1 277 ? 27.344 -1.072 12.178 1.00 35.28 277 GLN A CA 1
ATOM 2180 C C . GLN A 1 277 ? 26.194 -1.698 12.979 1.00 35.28 277 GLN A C 1
ATOM 2182 O O . GLN A 1 277 ? 25.918 -2.873 12.787 1.00 35.28 277 GLN A O 1
ATOM 2187 N N . ASN A 1 278 ? 25.495 -0.932 13.822 1.00 34.00 278 ASN A N 1
ATOM 2188 C CA . ASN A 1 278 ? 24.253 -1.376 14.474 1.00 34.00 278 ASN A CA 1
ATOM 2189 C C . ASN A 1 278 ? 23.026 -1.082 13.605 1.00 34.00 278 ASN A C 1
ATOM 2191 O O . ASN A 1 278 ? 21.987 -1.713 13.750 1.00 34.00 278 ASN A O 1
ATOM 2195 N N . MET A 1 279 ? 23.171 -0.163 12.647 1.00 36.25 279 MET A N 1
ATOM 2196 C CA . MET A 1 279 ? 22.231 -0.016 11.542 1.00 36.25 279 MET A CA 1
ATOM 2197 C C . MET A 1 279 ? 22.094 -1.369 10.814 1.00 36.25 279 MET A C 1
ATOM 2199 O O . MET A 1 279 ? 20.971 -1.737 10.469 1.00 36.25 279 MET A O 1
ATOM 2203 N N . ALA A 1 280 ? 23.213 -2.119 10.681 1.00 35.22 280 ALA A N 1
ATOM 2204 C CA . ALA A 1 280 ? 23.369 -3.402 9.975 1.00 35.22 280 ALA A CA 1
ATOM 2205 C C . ALA A 1 280 ? 22.332 -4.481 10.327 1.00 35.22 280 ALA A C 1
ATOM 2207 O O . ALA A 1 280 ? 21.972 -5.279 9.464 1.00 35.22 280 ALA A O 1
ATOM 2208 N N . SER A 1 281 ? 21.855 -4.497 11.575 1.00 38.94 281 SER A N 1
ATOM 2209 C CA . SER A 1 281 ? 20.963 -5.545 12.077 1.00 38.94 281 SER A CA 1
ATOM 2210 C C . SER A 1 281 ? 19.485 -5.174 12.074 1.00 38.94 281 SER A C 1
ATOM 2212 O O . SER A 1 281 ? 18.672 -6.064 11.855 1.00 38.94 281 SER A O 1
ATOM 2214 N N . ASP A 1 282 ? 19.118 -3.903 12.282 1.00 41.88 282 ASP A N 1
ATOM 2215 C CA . ASP A 1 282 ? 17.720 -3.574 12.614 1.00 41.88 282 ASP A CA 1
ATOM 2216 C C . ASP A 1 282 ? 17.005 -2.662 11.597 1.00 41.88 282 ASP A C 1
ATOM 2218 O O . ASP A 1 282 ? 15.777 -2.613 11.603 1.00 41.88 282 ASP A O 1
ATOM 2222 N N . LEU A 1 283 ? 17.732 -2.024 10.659 1.00 42.34 283 LEU A N 1
ATOM 2223 C CA . LEU A 1 283 ? 17.179 -1.285 9.497 1.00 42.34 283 LEU A CA 1
ATOM 2224 C C . LEU A 1 283 ? 18.009 -1.372 8.202 1.00 42.34 283 LEU A C 1
ATOM 2226 O O . LEU A 1 283 ? 17.557 -0.921 7.147 1.00 42.34 283 LEU A O 1
ATOM 2230 N N . VAL A 1 284 ? 19.201 -1.962 8.236 1.00 39.56 284 VAL A N 1
ATOM 2231 C CA . VAL A 1 284 ? 20.122 -1.979 7.089 1.00 39.56 284 VAL A CA 1
ATOM 2232 C C . VAL A 1 284 ? 19.739 -2.929 5.979 1.00 39.56 284 VAL A C 1
ATOM 2234 O O . VAL A 1 284 ? 19.953 -2.572 4.826 1.00 39.56 284 VAL A O 1
ATOM 2237 N N . GLU A 1 285 ? 19.084 -4.058 6.230 1.00 41.81 285 GLU A N 1
ATOM 2238 C CA . GLU A 1 285 ? 18.592 -4.857 5.098 1.00 41.81 285 GLU A CA 1
ATOM 2239 C C . GLU A 1 285 ? 17.510 -4.123 4.303 1.00 41.81 285 GLU A C 1
ATOM 2241 O O . GLU A 1 285 ? 17.385 -4.306 3.090 1.00 41.81 285 GLU A O 1
ATOM 2246 N N . TYR A 1 286 ? 16.770 -3.229 4.966 1.00 43.31 286 TYR A N 1
ATOM 2247 C CA . TYR A 1 286 ? 15.698 -2.487 4.328 1.00 43.31 286 TYR A CA 1
ATOM 2248 C C . TYR A 1 286 ? 16.194 -1.354 3.428 1.00 43.31 286 TYR A C 1
ATOM 2250 O O . TYR A 1 286 ? 15.478 -1.041 2.493 1.00 43.31 286 TYR A O 1
ATOM 2258 N N . PHE A 1 287 ? 17.390 -0.778 3.607 1.00 47.28 287 PHE A N 1
ATOM 2259 C CA . PHE A 1 287 ? 17.883 0.283 2.709 1.00 47.28 287 PHE A CA 1
ATOM 2260 C C . PHE A 1 287 ? 19.184 -0.038 1.953 1.00 47.28 287 PHE A C 1
ATOM 2262 O O . PHE A 1 287 ? 19.331 0.467 0.837 1.00 47.28 287 PHE A O 1
ATOM 2269 N N . ASP A 1 288 ? 20.066 -0.932 2.419 1.00 39.97 288 ASP A N 1
ATOM 2270 C CA . ASP A 1 288 ? 21.272 -1.304 1.648 1.00 39.97 288 ASP A CA 1
ATOM 2271 C C . ASP A 1 288 ? 20.942 -2.146 0.403 1.00 39.97 288 ASP A C 1
ATOM 2273 O O . ASP A 1 288 ? 21.628 -2.054 -0.621 1.00 39.97 288 ASP A O 1
ATOM 2277 N N . PHE A 1 289 ? 19.838 -2.898 0.410 1.00 37.97 289 PHE A N 1
ATOM 2278 C CA . PHE A 1 289 ? 19.406 -3.651 -0.769 1.00 37.97 289 PHE A CA 1
ATOM 2279 C C . PHE A 1 289 ? 18.664 -2.787 -1.811 1.00 37.97 289 PHE A C 1
ATOM 2281 O O . PHE A 1 289 ? 18.929 -2.907 -3.006 1.00 37.97 289 PHE A O 1
ATOM 2288 N N . ILE A 1 290 ? 17.780 -1.872 -1.391 1.00 39.38 290 ILE A N 1
ATOM 2289 C CA . ILE A 1 290 ? 16.997 -1.012 -2.309 1.00 39.38 290 ILE A CA 1
ATOM 2290 C C . ILE A 1 290 ? 17.685 0.317 -2.672 1.00 39.38 290 ILE A C 1
ATOM 2292 O O . ILE A 1 290 ? 17.155 1.042 -3.513 1.00 39.38 290 ILE A O 1
ATOM 2296 N N . THR A 1 291 ? 18.861 0.645 -2.105 1.00 37.22 291 THR A N 1
ATOM 2297 C CA . THR A 1 291 ? 19.639 1.849 -2.486 1.00 37.22 291 THR A CA 1
ATOM 2298 C C . THR A 1 291 ? 21.126 1.642 -2.804 1.00 37.22 291 THR A C 1
ATOM 2300 O O . THR A 1 291 ? 21.755 2.603 -3.269 1.00 37.22 291 THR A O 1
ATOM 2303 N N . SER A 1 292 ? 21.722 0.446 -2.666 1.00 33.16 292 SER A N 1
ATOM 2304 C CA . SER A 1 292 ? 23.153 0.303 -2.988 1.00 33.16 292 SER A CA 1
ATOM 2305 C C . SER A 1 292 ? 23.435 0.558 -4.476 1.00 33.16 292 SER A C 1
ATOM 2307 O O . SER A 1 292 ? 23.134 -0.211 -5.387 1.00 33.16 292 SER A O 1
ATOM 2309 N N . THR A 1 293 ? 24.067 1.705 -4.724 1.00 33.53 293 THR A N 1
ATOM 2310 C CA . THR A 1 293 ? 24.590 2.125 -6.031 1.00 33.53 293 THR A CA 1
ATOM 2311 C C . THR A 1 293 ? 26.022 1.607 -6.236 1.00 33.53 293 THR A C 1
ATOM 2313 O O . THR A 1 293 ? 26.721 2.047 -7.144 1.00 33.53 293 THR A O 1
ATOM 2316 N N . SER A 1 294 ? 26.485 0.665 -5.410 1.00 33.31 294 SER A N 1
ATOM 2317 C CA . SER A 1 294 ? 27.820 0.070 -5.524 1.00 33.31 294 SER A CA 1
ATOM 2318 C C . SER A 1 294 ? 27.944 -0.914 -6.697 1.00 33.31 294 SER A C 1
ATOM 2320 O O . SER A 1 294 ? 29.058 -1.199 -7.120 1.00 33.31 294 SER A O 1
ATOM 2322 N N . ALA A 1 295 ? 26.832 -1.376 -7.287 1.00 31.72 295 ALA A N 1
ATOM 2323 C CA . ALA A 1 295 ? 26.836 -2.372 -8.366 1.00 31.72 295 ALA A CA 1
ATOM 2324 C C . ALA A 1 295 ? 26.618 -1.819 -9.793 1.00 31.72 295 ALA A C 1
ATOM 2326 O O . ALA A 1 295 ? 26.630 -2.600 -10.742 1.00 31.72 295 ALA A O 1
ATOM 2327 N N . VAL A 1 296 ? 26.417 -0.505 -9.976 1.00 36.91 296 VAL A N 1
ATOM 2328 C CA . VAL A 1 296 ? 26.202 0.085 -11.322 1.00 36.91 296 VAL A CA 1
ATOM 2329 C C . VAL A 1 296 ? 27.431 0.836 -11.854 1.00 36.91 296 VAL A C 1
ATOM 2331 O O . VAL A 1 296 ? 27.557 0.982 -13.061 1.00 36.91 296 VAL A O 1
ATOM 2334 N N . ASN A 1 297 ? 28.399 1.208 -11.007 1.00 29.06 297 ASN A N 1
ATOM 2335 C CA . ASN A 1 297 ? 29.595 1.952 -11.441 1.00 29.06 297 ASN A CA 1
ATOM 2336 C C . ASN A 1 297 ? 30.930 1.199 -11.292 1.00 29.06 297 ASN A C 1
ATOM 2338 O O . ASN A 1 297 ? 31.990 1.819 -11.321 1.00 29.06 297 ASN A O 1
ATOM 2342 N N . SER A 1 298 ? 30.935 -0.134 -11.196 1.00 28.23 298 SER A N 1
ATOM 2343 C CA . SER A 1 298 ? 32.175 -0.901 -11.387 1.00 28.23 298 SER A CA 1
ATOM 2344 C C . SER A 1 298 ? 32.264 -1.412 -12.830 1.00 28.23 298 SER A C 1
ATOM 2346 O O . SER A 1 298 ? 31.793 -2.512 -13.123 1.00 28.23 298 SER A O 1
ATOM 2348 N N . LYS A 1 299 ? 32.924 -0.615 -13.685 1.00 31.36 299 LYS A N 1
ATOM 2349 C CA . LYS A 1 299 ? 33.247 -0.815 -15.118 1.00 31.36 299 LYS A CA 1
ATOM 2350 C C . LYS A 1 299 ? 32.264 -0.215 -16.131 1.00 31.36 299 LYS A C 1
ATOM 2352 O O . LYS A 1 299 ? 31.634 -0.949 -16.887 1.00 31.36 299 LYS A O 1
ATOM 2357 N N . LEU A 1 300 ? 32.268 1.114 -16.219 1.00 30.81 300 LEU A N 1
ATOM 2358 C CA . LEU A 1 300 ? 32.506 1.838 -17.474 1.00 30.81 300 LEU A CA 1
ATOM 2359 C C . LEU A 1 300 ? 33.496 2.970 -17.187 1.00 30.81 300 LEU A C 1
ATOM 2361 O O . LEU A 1 300 ? 33.365 3.573 -16.099 1.00 30.81 300 LEU A O 1
#

Nearest PDB structures (foldseek):
  5t3p-assembly1_A  TM=8.852E-01  e=3.012E-22  Homo sapiens
  5qhg-assembly1_A  TM=8.898E-01  e=1.416E-20  Homo sapiens
  5qgk-assembly1_A  TM=8.888E-01  e=1.186E-20  Homo sapiens
  3dup-assembly1_B  TM=6.701E-01  e=1.106E-06  Rhodospirillum rubrum ATCC 11170
  5cfi-assembly4_D  TM=8.543E-01  e=2.407E-05  Plasmodium falciparum 3D7

Radius of gyration: 23.42 Å; Cα contacts (8 Å, |Δi|>4): 416; chains: 1; bounding box: 88×51×63 Å